Protein AF-A0A8J8D3C3-F1 (afdb_monomer)

Solvent-accessible surface area (backbone atoms only — not comparable to full-atom values): 14239 Å² total; per-residue (Å²): 133,85,78,89,46,75,71,51,52,62,54,63,61,43,44,61,53,54,36,48,54,50,26,43,66,41,74,48,92,51,76,56,48,58,46,17,46,49,52,24,50,40,46,45,34,72,68,67,66,44,49,64,68,48,45,71,73,42,42,71,58,51,46,50,38,39,52,53,26,32,53,74,56,67,50,67,71,58,66,70,62,50,51,53,50,46,67,63,46,48,63,46,44,50,53,43,41,45,56,70,46,76,57,88,47,69,66,50,54,51,51,51,52,57,30,69,34,91,87,48,89,56,37,63,61,53,34,42,74,72,72,37,80,50,63,71,50,51,50,56,44,51,39,49,51,20,55,70,49,75,41,79,54,77,71,84,79,87,63,98,67,95,72,82,77,90,58,84,80,67,71,62,62,66,59,56,51,52,52,49,51,51,53,48,56,25,56,78,49,74,62,34,67,77,48,47,53,53,45,45,51,55,36,51,50,51,40,56,61,61,66,72,52,82,93,39,77,66,56,53,51,54,40,48,54,38,52,50,54,40,56,30,61,77,64,69,40,66,83,55,53,62,60,60,75,73,106

Foldseek 3Di:
DDPPDLQCVLLVLLLVLQLLLLCLQLVDDDPLSSVLSVQLSCCQCVVVVHTPVNCVVVVLVSLVSSLVSCVVSVRRHDNVLSSVLSVVRVVLSSVLSCLQDVDSDPVSVVLVVVLPDPPNPHSQVSCVVVVRHCPVSVLVNQQSSCVSNVHHRDDPPPDDDDDDDDDPPPQPVVLLVVLLVLLVVCVVVVVDPVSLVVSLVVLVVVLVVLVVDDDDPNSVVSNVSSVVSNVCSVVVVNVCSVVSVVD

Sequence (247 aa):
MGVKDPRAVKFVLLHPFIALILSHHSSAETSTIGKAVSDALNVFYGQMGKTYEDAKKEQDKLIDYITTMAEFNHLPIVKEKLREQLRQGLPKAFKIVDKLLPDNSKEHAILLDSAFRYHVKDPLVLLKQAGIDIEPELEEFRQFLAEISGKKPPAPKFKEVQREVEGPKALSDDVKLEVLSILQALEFSDYSEGAGEKAIKKLSERVTELSKEEPSKELLLKIGLYAYALEIIKANRWEKIEKLREL

pLDDT: mean 78.78, std 15.13, range [32.81, 95.38]

Nearest PDB structures (foldseek):
  2nca-assembly1_A  TM=4.376E-01  e=8.200E+00  Homo sapiens

Radius of gyration: 23.7 Å; Cα contacts (8 Å, |Δi|>4): 211; chains: 1; bounding box: 42×39×68 Å

Secondary structure (DSSP, 8-state):
---S-GGGHHHHHHHHHHHHHHHHHHT---HHHHHHHHHHHIIIIIIT---HHHHHHSHHHHHHHHHHHHHHTT----HHHHHHHHHHHHHHHHHHHHHH-SS--HHHHHHHHHHTSTT-S-HHHHHHHTT---HHHHHHHHHHHHHHTTSPPPP---S--------S----HHHHHHHHHHHHHHHTTTT-HHHHHHHHHHHHHHHHHHTTSPP-HHHHHHHHHHHHHHHHHHTT-THHHHHHH--

Mean predicted aligned error: 16.49 Å

Structure (mmCIF, N/CA/C/O backbone):
data_AF-A0A8J8D3C3-F1
#
_entry.id   AF-A0A8J8D3C3-F1
#
loop_
_atom_site.group_PDB
_atom_site.id
_atom_site.type_symbol
_atom_site.label_atom_id
_atom_site.label_alt_id
_atom_site.label_comp_id
_atom_site.label_asym_id
_atom_site.label_entity_id
_atom_site.label_seq_id
_atom_site.pdbx_PDB_ins_code
_atom_site.Cartn_x
_atom_site.Cartn_y
_atom_site.Cartn_z
_atom_site.occupancy
_atom_site.B_iso_or_equiv
_atom_site.auth_seq_id
_atom_site.auth_comp_id
_atom_site.auth_asym_id
_atom_site.auth_atom_id
_atom_site.pdbx_PDB_model_num
ATOM 1 N N . MET A 1 1 ? -10.822 -13.034 0.108 1.00 33.88 1 MET A N 1
ATOM 2 C CA . MET A 1 1 ? -10.701 -13.545 1.492 1.00 33.88 1 MET A CA 1
ATOM 3 C C . MET A 1 1 ? -11.618 -12.714 2.372 1.00 33.88 1 MET A C 1
ATOM 5 O O . MET A 1 1 ? -11.398 -11.518 2.470 1.00 33.88 1 MET A O 1
ATOM 9 N N . GLY A 1 2 ? -12.685 -13.297 2.925 1.00 37.81 2 GLY A N 1
ATOM 10 C CA . GLY A 1 2 ? -13.605 -12.557 3.793 1.00 37.81 2 GLY A CA 1
ATOM 11 C C . GLY A 1 2 ? -12.950 -12.274 5.142 1.00 37.81 2 GLY A C 1
ATOM 12 O O . GLY A 1 2 ? -12.587 -13.214 5.850 1.00 37.81 2 GLY A O 1
ATOM 13 N N . VAL A 1 3 ? -12.772 -11.000 5.486 1.00 44.09 3 VAL A N 1
ATOM 14 C CA . VAL A 1 3 ? -12.289 -10.594 6.810 1.00 44.09 3 VAL A CA 1
ATOM 15 C C . VAL A 1 3 ? -13.366 -10.980 7.832 1.00 44.09 3 VAL A C 1
ATOM 17 O O . VAL A 1 3 ? -14.461 -10.427 7.822 1.00 44.09 3 VAL A O 1
ATOM 20 N N . LYS A 1 4 ? -13.088 -11.988 8.671 1.00 51.66 4 LYS A N 1
ATOM 21 C CA . LYS A 1 4 ? -14.044 -12.541 9.654 1.00 51.66 4 LYS A CA 1
ATOM 22 C C . LYS A 1 4 ? -14.215 -11.675 10.910 1.00 51.66 4 LYS A C 1
ATOM 24 O O . LYS A 1 4 ? -15.156 -11.906 11.661 1.00 51.66 4 LYS A O 1
ATOM 29 N N . ASP A 1 5 ? -13.346 -10.688 11.126 1.00 64.06 5 ASP A N 1
ATOM 30 C CA . ASP A 1 5 ? -13.458 -9.729 12.227 1.00 64.06 5 ASP A CA 1
ATOM 31 C C . ASP A 1 5 ? -13.505 -8.294 11.673 1.00 6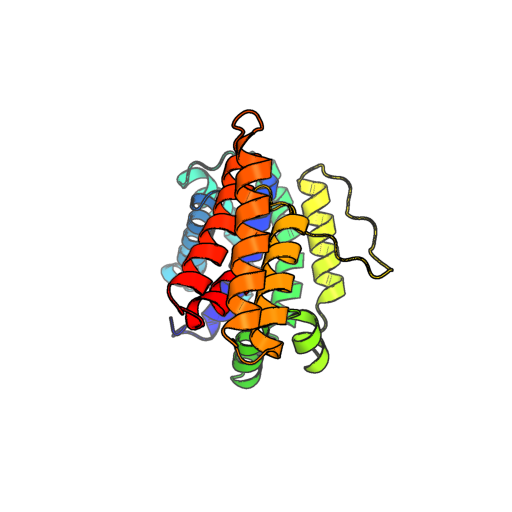4.06 5 ASP A C 1
ATOM 33 O O . ASP A 1 5 ? -12.491 -7.807 11.167 1.00 64.06 5 ASP A O 1
ATOM 37 N N . PRO A 1 6 ? -14.643 -7.584 11.788 1.00 62.97 6 PRO A N 1
ATOM 38 C CA . PRO A 1 6 ? -14.762 -6.183 11.381 1.00 62.97 6 PRO A CA 1
ATOM 39 C C . PRO A 1 6 ? -13.680 -5.281 11.995 1.00 62.97 6 PRO A C 1
ATOM 41 O O . PRO A 1 6 ? -13.275 -4.294 11.388 1.00 62.97 6 PRO A O 1
ATOM 44 N N . ARG A 1 7 ? -13.151 -5.644 13.172 1.00 64.94 7 ARG A N 1
ATOM 45 C CA . ARG A 1 7 ? -12.092 -4.899 13.871 1.00 64.94 7 ARG A CA 1
ATOM 46 C C . ARG A 1 7 ? -10.731 -4.995 13.179 1.00 64.94 7 ARG A C 1
ATOM 48 O O . ARG A 1 7 ? -9.885 -4.134 13.403 1.00 64.94 7 ARG A O 1
ATOM 55 N N . ALA A 1 8 ? -10.519 -6.002 12.331 1.00 75.50 8 ALA A N 1
ATOM 56 C CA . ALA A 1 8 ? -9.273 -6.186 11.592 1.00 75.50 8 ALA A CA 1
ATOM 57 C C . ALA A 1 8 ? -9.198 -5.324 10.319 1.00 75.50 8 ALA A C 1
ATOM 59 O O . ALA A 1 8 ? -8.108 -5.100 9.799 1.00 75.50 8 ALA A O 1
ATOM 60 N N . VAL A 1 9 ? -10.330 -4.811 9.818 1.00 80.44 9 VAL A N 1
ATOM 61 C CA . VAL A 1 9 ? -10.384 -4.081 8.537 1.00 80.44 9 VAL A CA 1
ATOM 62 C C . VAL A 1 9 ? -9.503 -2.832 8.571 1.00 80.44 9 VAL A C 1
ATOM 64 O O . VAL A 1 9 ? -8.743 -2.592 7.637 1.00 80.44 9 VAL A O 1
ATOM 67 N N . LYS A 1 10 ? -9.503 -2.081 9.679 1.00 86.50 10 LYS A N 1
ATOM 68 C CA . LYS A 1 10 ? -8.624 -0.911 9.827 1.00 86.50 10 LYS A CA 1
ATOM 69 C C . LYS A 1 10 ? -7.135 -1.271 9.809 1.00 86.50 10 LYS A C 1
ATOM 71 O O . LYS A 1 10 ? -6.340 -0.504 9.283 1.00 86.50 10 LYS A O 1
ATOM 76 N N . PHE A 1 11 ? -6.748 -2.447 10.309 1.00 88.06 11 PHE A N 1
ATOM 77 C CA . PHE A 1 11 ? -5.365 -2.925 10.190 1.00 88.06 11 PHE A CA 1
ATOM 78 C C . PHE A 1 11 ? -5.002 -3.304 8.752 1.00 88.06 11 PHE A C 1
ATOM 80 O O . PHE A 1 11 ? -3.884 -3.032 8.321 1.00 88.06 11 PHE A O 1
ATOM 87 N N . VAL A 1 12 ? -5.948 -3.865 7.991 1.00 85.38 12 VAL A N 1
ATOM 88 C CA . VAL A 1 12 ? -5.769 -4.113 6.550 1.00 85.38 12 VAL A CA 1
ATOM 89 C C . VAL A 1 12 ? -5.559 -2.796 5.798 1.00 85.38 12 VAL A C 1
ATOM 91 O O . VAL A 1 12 ? -4.677 -2.720 4.949 1.00 85.38 12 VAL A O 1
ATOM 94 N N . LEU A 1 13 ? -6.308 -1.746 6.145 1.00 87.56 13 LEU A N 1
ATOM 95 C CA . LEU A 1 13 ? -6.141 -0.413 5.555 1.00 87.56 13 LEU A CA 1
ATOM 96 C C . LEU A 1 13 ? -4.850 0.283 6.007 1.00 87.56 13 LEU A C 1
ATOM 98 O O . LEU A 1 13 ? -4.271 1.042 5.238 1.00 87.56 13 LEU A O 1
ATOM 102 N N . LEU A 1 14 ? -4.378 0.023 7.229 1.00 90.81 14 LEU A N 1
ATOM 103 C CA . LEU A 1 14 ? -3.140 0.591 7.768 1.00 90.81 14 LEU A CA 1
ATOM 104 C C . LEU A 1 14 ? -1.879 -0.032 7.146 1.00 90.81 14 LEU A C 1
ATOM 106 O O . LEU A 1 14 ? -0.876 0.659 6.961 1.00 90.81 14 LEU A O 1
ATOM 110 N N . HIS A 1 15 ? -1.932 -1.328 6.822 1.00 91.88 15 HIS A N 1
ATOM 111 C CA . HIS A 1 15 ? -0.827 -2.101 6.244 1.00 91.88 15 HIS A CA 1
ATOM 112 C C . HIS A 1 15 ? -0.084 -1.390 5.095 1.00 91.88 15 HIS A C 1
ATOM 114 O O . HIS A 1 15 ? 1.131 -1.206 5.232 1.00 91.88 15 HIS A O 1
ATOM 120 N N . PRO A 1 16 ? -0.745 -0.931 4.009 1.00 89.75 16 PRO A N 1
ATOM 121 C CA . PRO A 1 16 ? -0.049 -0.316 2.879 1.00 89.75 16 PRO A CA 1
ATOM 122 C C . PRO A 1 16 ? 0.720 0.951 3.268 1.00 89.75 16 PRO A C 1
ATOM 124 O O . PRO A 1 16 ? 1.806 1.186 2.745 1.00 89.75 16 PRO A O 1
ATOM 127 N N . PHE A 1 17 ? 0.223 1.744 4.221 1.00 92.56 17 PHE A N 1
ATOM 128 C CA . PHE A 1 17 ? 0.925 2.947 4.674 1.00 92.56 17 PHE A CA 1
ATOM 129 C C . PHE A 1 17 ? 2.217 2.602 5.418 1.00 92.56 17 PHE A C 1
ATOM 131 O O . PHE A 1 17 ? 3.253 3.211 5.161 1.00 92.56 17 PHE A O 1
ATOM 138 N N . ILE A 1 18 ? 2.194 1.590 6.289 1.00 92.88 18 ILE A N 1
ATOM 139 C CA . ILE A 1 18 ? 3.405 1.122 6.981 1.00 92.88 18 ILE A CA 1
ATOM 140 C C . ILE A 1 18 ? 4.399 0.537 5.971 1.00 92.88 18 ILE A C 1
ATOM 142 O O . ILE A 1 18 ? 5.599 0.809 6.051 1.00 92.88 18 ILE A O 1
ATOM 146 N N . ALA A 1 19 ? 3.908 -0.231 4.995 1.00 91.31 19 ALA A N 1
ATOM 147 C CA . ALA A 1 19 ? 4.739 -0.804 3.943 1.00 91.31 19 ALA A CA 1
ATOM 148 C C . ALA A 1 19 ? 5.431 0.285 3.106 1.00 91.31 19 ALA A C 1
ATOM 150 O O . ALA A 1 19 ? 6.621 0.160 2.817 1.00 91.31 19 ALA A O 1
ATOM 151 N N . LEU A 1 20 ? 4.731 1.378 2.785 1.00 90.06 20 LEU A N 1
ATOM 152 C CA . LEU A 1 20 ? 5.316 2.530 2.094 1.00 90.06 20 LEU A CA 1
ATOM 153 C C . LEU A 1 20 ? 6.414 3.198 2.928 1.00 90.06 20 LEU A C 1
ATOM 155 O O . LEU A 1 20 ? 7.491 3.459 2.398 1.00 90.06 20 LEU A O 1
ATOM 159 N N . ILE A 1 21 ? 6.198 3.409 4.230 1.00 91.69 21 ILE A N 1
ATOM 160 C CA . ILE A 1 21 ? 7.233 3.973 5.117 1.00 91.69 21 ILE A CA 1
ATOM 161 C C . ILE A 1 21 ? 8.491 3.098 5.092 1.00 91.69 21 ILE A C 1
ATOM 163 O O . ILE A 1 21 ? 9.596 3.603 4.894 1.00 91.69 21 ILE A O 1
ATOM 167 N N . LEU A 1 22 ? 8.331 1.779 5.236 1.00 88.94 22 LEU A N 1
ATOM 168 C CA . LEU A 1 22 ? 9.450 0.836 5.198 1.00 88.94 22 LEU A CA 1
ATOM 169 C C . LEU A 1 22 ? 10.152 0.809 3.839 1.00 88.94 22 LEU A C 1
ATOM 171 O O . LEU A 1 22 ? 11.379 0.737 3.797 1.00 88.94 22 LEU A O 1
ATOM 175 N N . SER A 1 23 ? 9.404 0.873 2.740 1.00 87.69 23 SER A N 1
ATOM 176 C CA . SER A 1 23 ? 9.967 0.886 1.388 1.00 87.69 23 SER A CA 1
ATOM 177 C C . SER A 1 23 ? 10.792 2.144 1.135 1.00 87.69 23 SER A C 1
ATOM 179 O O . SER A 1 23 ? 11.953 2.043 0.741 1.00 87.69 23 SER A O 1
ATOM 181 N N . HIS A 1 24 ? 10.261 3.319 1.479 1.00 87.00 24 HIS A N 1
ATOM 182 C CA . HIS A 1 24 ? 10.991 4.581 1.364 1.00 87.00 24 HIS A CA 1
ATOM 183 C C . HIS A 1 24 ? 12.204 4.665 2.304 1.00 87.00 24 HIS A C 1
ATOM 185 O O . HIS A 1 24 ? 13.219 5.250 1.931 1.00 87.00 24 HIS A O 1
ATOM 191 N N . HIS A 1 25 ? 12.140 4.061 3.495 1.00 85.50 25 HIS A N 1
ATOM 192 C CA . HIS A 1 25 ? 13.284 3.996 4.411 1.00 85.50 25 HIS A CA 1
ATOM 193 C C . HIS A 1 25 ? 14.397 3.077 3.908 1.00 85.50 25 HIS A C 1
ATOM 195 O O . HIS A 1 25 ? 15.566 3.455 3.885 1.00 85.50 25 HIS A O 1
ATOM 201 N N . SER A 1 26 ? 14.030 1.855 3.526 1.00 81.94 26 SER A N 1
ATOM 202 C CA . SER A 1 26 ? 14.981 0.802 3.157 1.00 81.94 26 SER A CA 1
ATOM 203 C C . SER A 1 26 ? 15.457 0.900 1.707 1.00 81.94 26 SER A C 1
ATOM 205 O O . SER A 1 26 ? 16.394 0.203 1.325 1.00 81.94 26 SER A O 1
ATOM 207 N N . SER A 1 27 ? 14.811 1.746 0.892 1.00 71.75 27 SER A N 1
ATOM 208 C CA . SER A 1 27 ? 14.970 1.787 -0.570 1.00 71.75 27 SER A CA 1
ATOM 209 C C . SER A 1 27 ? 14.781 0.415 -1.234 1.00 71.75 27 SER A C 1
ATOM 211 O O . SER A 1 27 ? 15.286 0.174 -2.329 1.00 71.75 27 SER A O 1
ATOM 213 N N . ALA A 1 28 ? 14.077 -0.498 -0.560 1.00 66.62 28 ALA A N 1
ATOM 214 C CA . ALA A 1 28 ? 13.783 -1.830 -1.053 1.00 66.62 28 ALA A CA 1
ATOM 215 C C . ALA A 1 28 ? 12.332 -1.895 -1.546 1.00 66.62 28 ALA A C 1
ATOM 217 O O . ALA A 1 28 ? 11.411 -1.367 -0.921 1.00 66.62 28 ALA A O 1
ATOM 218 N N . GLU A 1 29 ? 12.126 -2.603 -2.651 1.00 59.88 29 GLU A N 1
ATOM 219 C CA . GLU A 1 29 ? 10.809 -2.950 -3.187 1.00 59.88 29 GLU A CA 1
ATOM 220 C C . GLU A 1 29 ? 10.717 -4.474 -3.244 1.00 59.88 29 GLU A C 1
ATOM 222 O O . GLU A 1 29 ? 10.887 -5.104 -4.284 1.00 59.88 29 GLU A O 1
ATOM 227 N N . THR A 1 30 ? 10.560 -5.102 -2.076 1.00 62.59 30 THR A N 1
ATOM 228 C CA . THR A 1 30 ? 10.558 -6.567 -1.966 1.00 62.59 30 THR A CA 1
ATOM 229 C C . THR A 1 30 ? 9.300 -7.065 -1.268 1.00 62.59 30 THR A C 1
ATOM 231 O O . THR A 1 30 ? 8.774 -6.421 -0.357 1.00 62.59 30 THR A O 1
ATOM 234 N N . SER A 1 31 ? 8.841 -8.262 -1.648 1.00 69.38 31 SER A N 1
ATOM 235 C CA . SER A 1 31 ? 7.756 -8.992 -0.968 1.00 69.38 31 SER A CA 1
ATOM 236 C C . SER A 1 31 ? 7.997 -9.153 0.540 1.00 69.38 31 SER A C 1
ATOM 238 O O . SER A 1 31 ? 7.062 -9.324 1.322 1.00 69.38 31 SER A O 1
ATOM 240 N N . THR A 1 32 ? 9.257 -9.056 0.956 1.00 79.25 32 THR A N 1
ATOM 241 C CA . THR A 1 32 ? 9.736 -9.103 2.335 1.00 79.25 32 THR A CA 1
ATOM 242 C C . THR A 1 32 ? 9.207 -7.949 3.192 1.00 79.25 32 THR A C 1
ATOM 244 O O . THR A 1 32 ? 8.940 -8.153 4.374 1.00 79.25 32 THR A O 1
ATOM 247 N N . ILE A 1 33 ? 8.966 -6.765 2.612 1.00 84.25 33 ILE A N 1
ATOM 248 C CA . ILE A 1 33 ? 8.373 -5.622 3.329 1.00 84.25 33 ILE A CA 1
ATOM 249 C C . ILE A 1 33 ? 6.928 -5.923 3.707 1.00 84.25 33 ILE A C 1
ATOM 251 O O . ILE A 1 33 ? 6.550 -5.807 4.871 1.00 84.25 33 ILE A O 1
ATOM 255 N N . GLY A 1 34 ? 6.125 -6.360 2.733 1.00 85.06 34 GLY A N 1
ATOM 256 C CA . GLY A 1 34 ? 4.726 -6.711 2.973 1.00 85.06 34 GLY A CA 1
ATOM 257 C C . GLY A 1 34 ? 4.588 -7.812 4.024 1.00 85.06 34 GLY A C 1
ATOM 258 O O . GLY A 1 34 ? 3.688 -7.746 4.867 1.00 85.06 34 GLY A O 1
ATOM 259 N N . LYS A 1 35 ? 5.514 -8.779 4.025 1.00 84.06 35 LYS A N 1
ATOM 260 C CA . LYS A 1 35 ? 5.600 -9.820 5.052 1.00 84.06 35 LYS A CA 1
ATOM 261 C C . LYS A 1 35 ? 5.936 -9.245 6.431 1.00 84.06 35 LYS A C 1
ATOM 263 O O . LYS A 1 35 ? 5.183 -9.500 7.361 1.00 84.06 35 LYS A O 1
ATOM 268 N N . ALA A 1 36 ? 6.974 -8.416 6.554 1.00 87.88 36 ALA A N 1
ATOM 269 C CA . ALA A 1 36 ? 7.363 -7.807 7.829 1.00 87.88 36 ALA A CA 1
ATOM 270 C C . ALA A 1 36 ? 6.221 -7.002 8.473 1.00 87.88 36 ALA A C 1
ATOM 272 O O . ALA A 1 36 ? 5.975 -7.121 9.673 1.00 87.88 36 ALA A O 1
ATOM 273 N N . VAL A 1 37 ? 5.478 -6.232 7.672 1.00 90.44 37 VAL A N 1
ATOM 274 C CA . VAL A 1 37 ? 4.298 -5.498 8.156 1.00 90.44 37 VAL A CA 1
ATOM 275 C C . VAL A 1 37 ? 3.181 -6.452 8.566 1.00 90.44 37 VAL A C 1
ATOM 277 O O . VAL A 1 37 ? 2.582 -6.268 9.622 1.00 90.44 37 VAL A O 1
ATOM 280 N N . SER A 1 38 ? 2.905 -7.479 7.759 1.00 89.00 38 SER A N 1
ATOM 281 C CA . SER A 1 38 ? 1.860 -8.463 8.072 1.00 89.00 38 SER A CA 1
ATOM 282 C C . SER A 1 38 ? 2.162 -9.200 9.372 1.00 89.00 38 SER A C 1
ATOM 284 O O . SER A 1 38 ? 1.274 -9.333 10.209 1.00 89.00 38 SER A O 1
ATOM 286 N N . ASP A 1 39 ? 3.411 -9.618 9.571 1.00 88.06 39 ASP A N 1
ATOM 287 C CA . ASP A 1 39 ? 3.859 -10.294 10.786 1.00 88.06 39 ASP A CA 1
ATOM 288 C C . ASP A 1 39 ? 3.727 -9.364 12.001 1.00 88.06 39 ASP A C 1
ATOM 290 O O . ASP A 1 39 ? 3.174 -9.768 13.024 1.00 88.06 39 ASP A O 1
ATOM 294 N N . ALA A 1 40 ? 4.133 -8.094 11.877 1.00 91.19 40 ALA A N 1
ATOM 295 C CA . ALA A 1 40 ? 4.005 -7.110 12.954 1.00 91.19 40 ALA A CA 1
ATOM 296 C C . ALA A 1 40 ? 2.540 -6.872 13.349 1.00 91.19 40 ALA A C 1
ATOM 298 O O . ALA A 1 40 ? 2.193 -6.924 14.531 1.00 91.19 40 ALA A O 1
ATOM 299 N N . LEU A 1 41 ? 1.665 -6.656 12.363 1.00 90.50 41 LEU A N 1
ATOM 300 C CA . LEU A 1 41 ? 0.239 -6.443 12.605 1.00 90.50 41 LEU A CA 1
ATOM 301 C C . LEU A 1 41 ? -0.447 -7.709 13.128 1.00 90.50 41 LEU A C 1
ATOM 303 O O . LEU A 1 41 ? -1.317 -7.611 13.990 1.00 90.50 41 LEU A O 1
ATOM 307 N N . ASN A 1 42 ? -0.045 -8.896 12.670 1.00 86.94 42 ASN A N 1
ATOM 308 C CA . ASN A 1 42 ? -0.585 -10.164 13.155 1.00 86.94 42 ASN A CA 1
ATOM 309 C C . ASN A 1 42 ? -0.167 -10.460 14.602 1.00 86.94 42 ASN A C 1
ATOM 311 O O . ASN A 1 42 ? -0.970 -10.988 15.366 1.00 86.94 42 ASN A O 1
ATOM 315 N N . VAL A 1 43 ? 1.047 -10.093 15.019 1.00 86.50 43 VAL A N 1
ATOM 316 C CA . VAL A 1 43 ? 1.428 -10.166 16.438 1.00 86.50 43 VAL A CA 1
ATOM 317 C C . VAL A 1 43 ? 0.578 -9.199 17.258 1.00 86.50 43 VAL A C 1
ATOM 319 O O . VAL A 1 43 ? -0.055 -9.609 18.232 1.00 86.50 43 VAL A O 1
ATOM 322 N N . PHE A 1 44 ? 0.496 -7.938 16.831 1.00 86.88 44 PHE A N 1
ATOM 323 C CA . PHE A 1 44 ? -0.217 -6.901 17.573 1.00 86.88 44 PHE A CA 1
ATOM 324 C C . PHE A 1 44 ? -1.716 -7.217 17.718 1.00 86.88 44 PHE A C 1
ATOM 326 O O . PHE A 1 44 ? -2.248 -7.256 18.824 1.00 86.88 44 PHE A O 1
ATOM 333 N N . TYR A 1 45 ? -2.400 -7.507 16.614 1.00 87.19 45 TYR A N 1
ATOM 334 C CA . TYR A 1 45 ? -3.829 -7.818 16.622 1.00 87.19 45 TYR A CA 1
ATOM 335 C C . TYR A 1 45 ? -4.108 -9.290 16.953 1.00 87.19 45 TYR A C 1
ATOM 337 O O . TYR A 1 45 ? -4.850 -9.589 17.886 1.00 87.19 45 TYR A O 1
ATOM 345 N N . GLY A 1 46 ? -3.516 -10.217 16.201 1.00 82.19 46 GLY A N 1
ATOM 346 C CA . GLY A 1 46 ? -3.863 -11.639 16.245 1.00 82.19 46 GLY A CA 1
ATOM 347 C C . GLY A 1 46 ? -3.368 -12.370 17.492 1.00 82.19 46 GLY A C 1
ATOM 348 O O . GLY A 1 46 ? -4.084 -13.221 18.013 1.00 82.19 46 GLY A O 1
ATOM 349 N N . GLN A 1 47 ? -2.172 -12.046 17.992 1.00 82.69 47 GLN A N 1
ATOM 350 C CA . GLN A 1 47 ? -1.602 -12.725 19.165 1.00 82.69 47 GLN A CA 1
ATOM 351 C C . GLN A 1 47 ? -1.886 -11.985 20.472 1.00 82.69 47 GLN A C 1
ATOM 353 O O . GLN A 1 47 ? -2.233 -12.613 21.469 1.00 82.69 47 GLN A O 1
ATOM 358 N N . MET A 1 48 ? -1.758 -10.657 20.484 1.00 84.31 48 MET A N 1
ATOM 359 C CA . MET A 1 48 ? -1.975 -9.862 21.699 1.00 84.31 48 MET A CA 1
ATOM 360 C C . MET A 1 48 ? -3.431 -9.421 21.888 1.00 84.31 48 MET A C 1
ATOM 362 O O . MET A 1 48 ? -3.763 -8.864 22.935 1.00 84.31 48 MET A O 1
ATOM 366 N N . GLY A 1 49 ? -4.292 -9.619 20.886 1.00 85.06 49 GLY A N 1
ATOM 367 C CA . GLY A 1 49 ? -5.692 -9.200 20.934 1.00 85.06 49 GLY A CA 1
ATOM 368 C C . GLY A 1 49 ? -5.885 -7.681 20.948 1.00 85.06 49 GLY A C 1
ATOM 369 O O . GLY A 1 49 ? -6.942 -7.215 21.375 1.00 85.06 49 GLY A O 1
ATOM 370 N N . LYS A 1 50 ? -4.879 -6.897 20.533 1.00 88.50 50 LYS A N 1
ATOM 371 C CA . LYS A 1 50 ? -4.952 -5.431 20.539 1.00 88.50 50 LYS A CA 1
ATOM 372 C C . LYS A 1 50 ? -5.809 -4.924 19.388 1.00 88.50 50 LYS A C 1
ATOM 374 O O . LYS A 1 50 ? -5.767 -5.429 18.269 1.00 88.50 50 LYS A O 1
ATOM 379 N N . THR A 1 51 ? -6.582 -3.886 19.661 1.00 89.38 51 THR A N 1
ATOM 380 C CA . THR A 1 51 ? -7.447 -3.237 18.679 1.00 89.38 51 THR A CA 1
ATOM 381 C C . THR A 1 51 ? -6.718 -2.121 17.937 1.00 89.38 51 THR A C 1
ATOM 383 O O . THR A 1 51 ? -5.639 -1.675 18.327 1.00 89.38 51 THR A O 1
ATOM 386 N N . TYR A 1 52 ? -7.336 -1.624 16.869 1.00 88.75 52 TYR A N 1
ATOM 387 C CA . TYR A 1 52 ? -6.850 -0.443 16.160 1.00 88.75 52 TYR A CA 1
ATOM 388 C C . TYR A 1 52 ? -6.776 0.803 17.069 1.00 88.75 52 TYR A C 1
ATOM 390 O O . TYR A 1 52 ? -5.840 1.592 16.969 1.00 88.75 52 TYR A O 1
ATOM 398 N N . GLU A 1 53 ? -7.697 0.952 18.025 1.00 90.12 53 GLU A N 1
ATOM 399 C CA . GLU A 1 53 ? -7.625 2.048 19.002 1.00 90.12 53 GLU A CA 1
ATOM 400 C C . GLU A 1 53 ? -6.462 1.871 19.986 1.00 90.12 53 GLU A C 1
ATOM 402 O O . GLU A 1 53 ? -5.835 2.852 20.389 1.00 90.12 53 GLU A O 1
ATOM 407 N N . ASP A 1 54 ? -6.115 0.629 20.333 1.00 90.88 54 ASP A N 1
ATOM 408 C CA . ASP A 1 54 ? -4.917 0.357 21.129 1.00 90.88 54 ASP A CA 1
ATOM 409 C C . ASP A 1 54 ? -3.647 0.674 20.337 1.00 90.88 54 ASP A C 1
ATOM 411 O O . ASP A 1 54 ? -2.708 1.220 20.905 1.00 90.88 54 ASP A O 1
ATOM 415 N N . ALA A 1 55 ? -3.627 0.423 19.024 1.00 90.56 55 ALA A N 1
ATOM 416 C CA . ALA A 1 55 ? -2.517 0.818 18.153 1.00 90.56 55 ALA A CA 1
ATOM 417 C C . ALA A 1 55 ? -2.304 2.341 18.141 1.00 90.56 55 ALA A C 1
ATOM 419 O O . ALA A 1 55 ? -1.164 2.802 18.146 1.00 90.56 55 ALA A O 1
ATOM 420 N N . LYS A 1 56 ? -3.389 3.127 18.184 1.00 91.56 56 LYS A N 1
ATOM 421 C CA . LYS A 1 56 ? -3.334 4.597 18.258 1.00 91.56 56 LYS A CA 1
ATOM 422 C C . LYS A 1 56 ? -2.868 5.122 19.614 1.00 91.56 56 LYS A C 1
ATOM 424 O O . LYS A 1 56 ? -2.240 6.179 19.658 1.00 91.56 56 LYS A O 1
ATOM 429 N N . LYS A 1 57 ? -3.184 4.421 20.707 1.00 91.56 57 LYS A N 1
ATOM 430 C CA . LYS A 1 57 ? -2.785 4.794 22.078 1.00 91.56 57 LYS A CA 1
ATOM 431 C C . LYS A 1 57 ? -1.374 4.325 22.424 1.00 91.56 57 LYS A C 1
ATOM 433 O O . LYS A 1 57 ? -0.622 5.047 23.065 1.00 91.56 57 LYS A O 1
ATOM 438 N N . GLU A 1 58 ? -1.015 3.122 21.992 1.00 92.19 58 GLU A N 1
ATOM 439 C CA . GLU A 1 58 ? 0.248 2.441 22.280 1.00 92.19 58 GLU A CA 1
ATOM 440 C C . GLU A 1 58 ? 1.171 2.449 21.045 1.00 92.19 58 GLU A C 1
ATOM 442 O O . GLU A 1 58 ? 1.780 1.432 20.710 1.00 92.19 58 GLU A O 1
ATOM 447 N N . GLN A 1 59 ? 1.278 3.594 20.355 1.00 91.88 59 GLN A N 1
ATOM 448 C CA . GLN A 1 59 ? 2.009 3.698 19.080 1.00 91.88 59 GLN A CA 1
ATOM 449 C C . GLN A 1 59 ? 3.457 3.236 19.193 1.00 91.88 59 GLN A C 1
ATOM 451 O O . GLN A 1 59 ? 3.915 2.496 18.331 1.00 91.88 59 GLN A O 1
ATOM 456 N N . ASP A 1 60 ? 4.163 3.602 20.266 1.00 92.56 60 ASP A N 1
ATOM 457 C CA . ASP A 1 60 ? 5.552 3.173 20.460 1.00 92.56 60 ASP A CA 1
ATOM 458 C C . ASP A 1 60 ? 5.690 1.644 20.469 1.00 92.56 60 ASP A C 1
ATOM 460 O O . ASP A 1 60 ? 6.634 1.123 19.883 1.00 92.56 60 ASP A O 1
ATOM 464 N N . LYS A 1 61 ? 4.716 0.909 21.026 1.00 92.56 61 LYS A N 1
ATOM 465 C CA . LYS A 1 61 ? 4.746 -0.560 20.992 1.00 92.56 6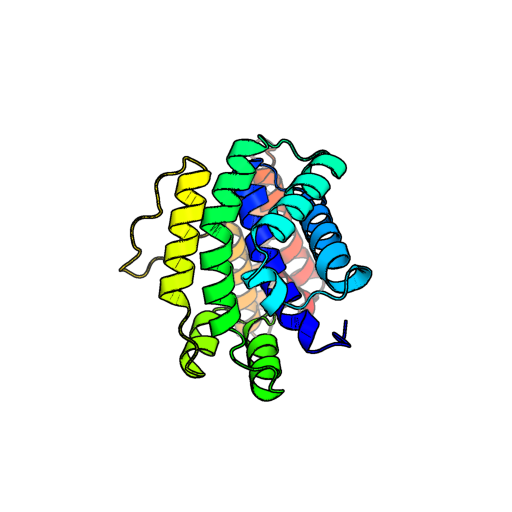1 LYS A CA 1
ATOM 466 C C . LYS A 1 61 ? 4.526 -1.091 19.585 1.00 92.56 61 LYS A C 1
ATOM 468 O O . LYS A 1 61 ? 5.212 -2.018 19.172 1.00 92.56 61 LYS A O 1
ATOM 473 N N . LEU A 1 62 ? 3.588 -0.515 18.831 1.00 93.06 62 LEU A N 1
ATOM 474 C CA . LEU A 1 62 ? 3.405 -0.883 17.426 1.00 93.06 62 LEU A CA 1
ATOM 475 C C . LEU A 1 62 ? 4.697 -0.631 16.627 1.00 93.06 62 LEU A C 1
ATOM 477 O O . LEU A 1 62 ? 5.102 -1.477 15.832 1.00 93.06 62 LEU A O 1
ATOM 481 N N . ILE A 1 63 ? 5.372 0.493 16.873 1.00 94.94 63 ILE A N 1
ATOM 482 C CA . ILE A 1 63 ? 6.659 0.837 16.258 1.00 94.94 63 ILE A CA 1
ATOM 483 C C . ILE A 1 63 ? 7.739 -0.176 16.634 1.00 94.94 63 ILE A C 1
ATOM 485 O O . ILE A 1 63 ? 8.490 -0.601 15.753 1.00 94.94 63 ILE A O 1
ATOM 489 N N . ASP A 1 64 ? 7.804 -0.592 17.901 1.00 93.25 64 ASP A N 1
ATOM 490 C CA . ASP A 1 64 ? 8.711 -1.649 18.357 1.00 93.25 64 ASP A CA 1
ATOM 491 C C . ASP A 1 64 ? 8.499 -2.923 17.539 1.00 93.25 64 ASP A C 1
ATOM 493 O O . ASP A 1 64 ? 9.450 -3.428 16.948 1.00 93.25 64 ASP A O 1
ATOM 497 N N . TYR A 1 65 ? 7.253 -3.387 17.410 1.00 91.81 65 TYR A N 1
ATOM 498 C CA . TYR A 1 65 ? 6.939 -4.592 16.640 1.00 91.81 65 TYR A CA 1
ATOM 499 C C . TYR A 1 65 ? 7.278 -4.461 15.158 1.00 91.81 65 TYR A C 1
ATOM 501 O O . TYR A 1 65 ? 7.866 -5.381 14.591 1.00 91.81 65 TYR A O 1
ATOM 509 N N . ILE A 1 66 ? 6.952 -3.331 14.526 1.00 93.75 66 ILE A N 1
ATOM 510 C CA . ILE A 1 66 ? 7.302 -3.086 13.119 1.00 93.75 66 ILE A CA 1
ATOM 511 C C . ILE A 1 66 ? 8.823 -3.124 12.945 1.00 93.75 66 ILE A C 1
ATOM 513 O O . ILE A 1 66 ? 9.319 -3.762 12.018 1.00 93.75 66 ILE A O 1
ATOM 517 N N . THR A 1 67 ? 9.566 -2.490 13.853 1.00 93.12 67 THR A N 1
ATOM 518 C CA . THR A 1 67 ? 11.033 -2.446 13.810 1.00 93.12 67 THR A CA 1
ATOM 519 C C . THR A 1 67 ? 11.626 -3.841 14.013 1.00 93.12 67 THR A C 1
ATOM 521 O O . THR A 1 67 ? 12.438 -4.283 13.203 1.00 93.12 67 THR A O 1
ATOM 524 N N . THR A 1 68 ? 11.171 -4.585 15.025 1.00 92.00 68 THR A N 1
ATOM 525 C CA . THR A 1 68 ? 11.606 -5.966 15.282 1.00 92.00 68 THR A CA 1
ATOM 526 C C . THR A 1 68 ? 11.315 -6.881 14.096 1.00 92.00 68 THR A C 1
ATOM 528 O O . THR A 1 68 ? 12.175 -7.669 13.709 1.00 92.00 68 THR A O 1
ATOM 531 N N . MET A 1 69 ? 10.137 -6.771 13.476 1.00 90.62 69 MET A N 1
ATOM 532 C CA . MET A 1 69 ? 9.791 -7.603 12.321 1.00 90.62 69 MET A CA 1
ATOM 533 C C . MET A 1 69 ? 10.549 -7.205 11.062 1.00 90.62 69 MET A C 1
ATOM 535 O O . MET A 1 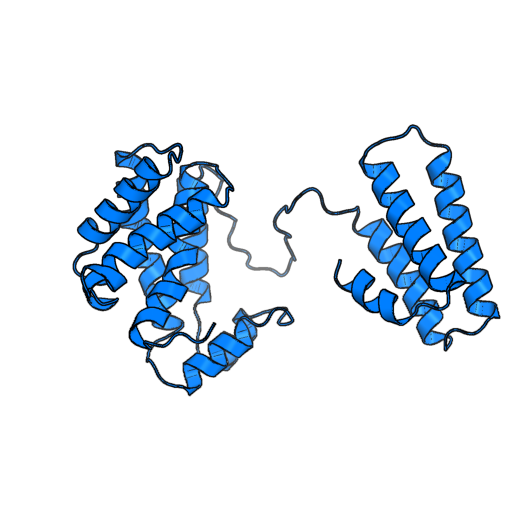69 ? 10.893 -8.082 10.272 1.00 90.62 69 MET A O 1
ATOM 539 N N . ALA A 1 70 ? 10.855 -5.921 10.878 1.00 89.00 70 ALA A N 1
ATOM 540 C CA . ALA A 1 70 ? 11.724 -5.467 9.801 1.00 89.00 70 ALA A CA 1
ATOM 541 C C . ALA A 1 70 ? 13.139 -6.058 9.934 1.00 89.00 70 ALA A C 1
ATOM 543 O O . ALA A 1 70 ? 13.692 -6.544 8.949 1.00 89.00 70 ALA A O 1
ATOM 544 N N . GLU A 1 71 ? 13.693 -6.097 11.148 1.00 88.62 71 GLU A N 1
ATOM 545 C CA . GLU A 1 71 ? 14.994 -6.724 11.427 1.00 88.62 71 GLU A CA 1
ATOM 546 C C . GLU A 1 71 ? 14.973 -8.235 11.230 1.00 88.62 71 GLU A C 1
ATOM 548 O O . GLU A 1 71 ? 15.865 -8.787 10.588 1.00 88.62 71 GLU A O 1
ATOM 553 N N . PHE A 1 72 ? 13.948 -8.901 11.766 1.00 87.12 72 PHE A N 1
ATOM 554 C CA . PHE A 1 72 ? 13.776 -10.347 11.646 1.00 87.12 72 PHE A CA 1
ATOM 555 C C . PHE A 1 72 ? 13.659 -10.784 10.182 1.00 87.12 72 PHE A C 1
ATOM 557 O O . PHE A 1 72 ? 14.181 -11.823 9.792 1.00 87.12 72 PHE A O 1
ATOM 564 N N . ASN A 1 73 ? 13.015 -9.960 9.354 1.00 83.69 73 ASN A N 1
ATOM 565 C CA . ASN A 1 73 ? 12.901 -10.172 7.915 1.00 83.69 73 ASN A CA 1
ATOM 566 C C . ASN A 1 73 ? 14.108 -9.631 7.120 1.00 83.69 73 ASN A C 1
ATOM 568 O O . ASN A 1 73 ? 14.045 -9.558 5.894 1.00 83.69 73 ASN A O 1
ATOM 572 N N . HIS A 1 74 ? 15.205 -9.270 7.796 1.00 84.00 74 HIS A N 1
ATOM 573 C CA . HIS A 1 74 ? 16.462 -8.812 7.200 1.00 84.00 74 HIS A CA 1
ATOM 574 C C . HIS A 1 74 ? 16.318 -7.602 6.263 1.00 84.00 74 HIS A C 1
ATOM 576 O O . HIS A 1 74 ? 17.049 -7.477 5.278 1.00 84.00 74 HIS A O 1
ATOM 582 N N . LEU A 1 75 ? 15.383 -6.694 6.559 1.00 83.12 75 LEU A N 1
ATOM 583 C CA . LEU A 1 75 ? 15.271 -5.443 5.816 1.00 83.12 75 LEU A CA 1
ATOM 584 C C . LEU A 1 75 ? 16.483 -4.544 6.120 1.00 83.12 75 LEU A C 1
ATOM 586 O O . LEU A 1 75 ? 16.882 -4.428 7.284 1.00 83.12 75 LEU A O 1
ATOM 590 N N . PRO A 1 76 ? 17.064 -3.873 5.107 1.00 80.88 76 PRO A N 1
ATOM 591 C CA . PRO A 1 76 ? 18.164 -2.945 5.323 1.00 80.88 76 PRO A CA 1
ATOM 592 C C . PRO A 1 76 ? 17.623 -1.674 5.987 1.00 80.88 76 PRO A C 1
ATOM 594 O O . PRO A 1 76 ? 17.132 -0.765 5.321 1.00 80.88 76 PRO A O 1
ATOM 597 N N . ILE A 1 77 ? 17.670 -1.632 7.320 1.00 85.38 77 ILE A N 1
ATOM 598 C CA . ILE A 1 77 ? 17.110 -0.539 8.117 1.00 85.38 77 ILE A CA 1
ATOM 599 C C . ILE A 1 77 ? 18.159 0.113 9.019 1.00 85.38 77 ILE A C 1
ATOM 601 O O . ILE A 1 77 ? 18.988 -0.546 9.641 1.00 85.38 77 ILE A O 1
ATOM 605 N N . VAL A 1 78 ? 18.051 1.431 9.172 1.00 88.06 78 VAL A N 1
ATOM 606 C CA . VAL A 1 78 ? 18.642 2.171 10.295 1.00 88.06 78 VAL A CA 1
ATOM 607 C C . VAL A 1 78 ? 17.577 2.305 11.384 1.00 88.06 78 VAL A C 1
ATOM 609 O O . VAL A 1 78 ? 16.633 3.070 11.202 1.00 88.06 78 VAL A O 1
ATOM 612 N N . LYS A 1 79 ? 17.702 1.546 12.484 1.00 87.06 79 LYS A N 1
ATOM 613 C CA . LYS A 1 79 ? 16.651 1.394 13.515 1.00 87.06 79 LYS A CA 1
ATOM 614 C C . LYS A 1 79 ? 16.126 2.725 14.049 1.00 87.06 79 LYS A C 1
ATOM 616 O O . LYS A 1 79 ? 14.936 2.987 13.949 1.00 87.06 79 LYS A O 1
ATOM 621 N N . GLU A 1 80 ? 17.008 3.579 14.564 1.00 89.94 80 GLU A N 1
ATOM 622 C CA . GLU A 1 80 ? 16.602 4.856 15.171 1.00 89.94 80 GLU A CA 1
ATOM 623 C C . GLU A 1 80 ? 15.883 5.766 14.174 1.00 89.94 80 GLU A C 1
ATOM 625 O O . GLU A 1 80 ? 14.813 6.298 14.465 1.00 89.94 80 GLU A O 1
ATOM 630 N N . LYS A 1 81 ? 16.413 5.849 12.949 1.00 90.56 81 LYS A N 1
ATOM 631 C CA . LYS A 1 81 ? 15.794 6.613 11.865 1.00 90.56 81 LYS A CA 1
ATOM 632 C C . LYS A 1 81 ? 14.426 6.038 11.480 1.00 90.56 81 LYS A C 1
ATOM 634 O O . LYS A 1 81 ? 13.482 6.799 11.309 1.00 90.56 81 LYS A O 1
ATOM 639 N N . LEU A 1 82 ? 14.287 4.711 11.403 1.00 91.75 82 LEU A N 1
ATOM 640 C CA . LEU A 1 82 ? 12.999 4.072 11.122 1.00 91.75 82 LEU A CA 1
ATOM 641 C C . LEU A 1 82 ? 11.970 4.375 12.214 1.00 91.75 82 LEU A C 1
ATOM 643 O O . LEU A 1 82 ? 10.822 4.685 11.908 1.00 91.75 82 LEU A O 1
ATOM 647 N N . ARG A 1 83 ? 12.367 4.296 13.488 1.00 94.31 83 ARG A N 1
ATOM 648 C CA . ARG A 1 83 ? 11.478 4.596 14.618 1.00 94.31 83 ARG A CA 1
ATOM 649 C C . ARG A 1 83 ? 10.969 6.028 14.547 1.00 94.31 83 ARG A C 1
ATOM 651 O O . ARG A 1 83 ? 9.777 6.254 14.726 1.00 94.31 83 ARG A O 1
ATOM 658 N N . GLU A 1 84 ? 11.849 6.984 14.264 1.00 93.50 84 GLU A N 1
ATOM 659 C CA . GLU A 1 84 ? 11.475 8.388 14.092 1.00 93.50 84 GLU A CA 1
ATOM 660 C C . GLU A 1 84 ? 10.496 8.578 12.926 1.00 93.50 84 GLU A C 1
ATOM 662 O O . GLU A 1 84 ? 9.442 9.192 13.094 1.00 93.50 84 GLU A O 1
ATOM 667 N N . GLN A 1 85 ? 10.785 7.979 11.772 1.00 93.19 85 GLN A N 1
ATOM 668 C CA . GLN A 1 85 ? 9.899 8.038 10.610 1.00 93.19 85 GLN A CA 1
ATOM 669 C C . GLN A 1 85 ? 8.539 7.397 10.898 1.00 93.19 85 GLN A C 1
ATOM 671 O O . GLN A 1 85 ? 7.508 7.959 10.542 1.00 93.19 85 GLN A O 1
ATOM 676 N N . LEU A 1 86 ? 8.493 6.259 11.592 1.00 94.94 86 LEU A N 1
ATOM 677 C CA . LEU A 1 86 ? 7.231 5.638 11.990 1.00 94.94 86 LEU A CA 1
ATOM 678 C C . LEU A 1 86 ? 6.462 6.508 12.995 1.00 94.94 86 LEU A C 1
ATOM 680 O O . LEU A 1 86 ? 5.247 6.635 12.856 1.00 94.94 86 LEU A O 1
ATOM 684 N N . ARG A 1 87 ? 7.140 7.167 13.947 1.00 95.38 87 ARG A N 1
ATOM 685 C CA . ARG A 1 87 ? 6.507 8.124 14.878 1.00 95.38 87 ARG A CA 1
ATOM 686 C C . ARG A 1 87 ? 5.863 9.302 14.153 1.00 95.38 87 ARG A C 1
ATOM 688 O O . ARG A 1 87 ? 4.826 9.787 14.591 1.00 95.38 87 ARG A O 1
ATOM 695 N N . GLN A 1 88 ? 6.456 9.756 13.054 1.00 93.12 88 GLN A N 1
ATOM 696 C CA . GLN A 1 88 ? 5.921 10.857 12.253 1.00 93.12 88 GLN A CA 1
ATOM 697 C C . GLN A 1 88 ? 4.842 10.396 11.257 1.00 93.12 88 GLN A C 1
ATOM 699 O O . GLN A 1 88 ? 3.850 11.098 11.042 1.00 93.12 88 GLN A O 1
ATOM 704 N N . GLY A 1 89 ? 5.016 9.216 10.659 1.00 92.56 89 GLY A N 1
ATOM 705 C CA . GLY A 1 89 ? 4.168 8.691 9.591 1.00 92.56 89 GLY A CA 1
ATOM 706 C C . GLY A 1 89 ? 2.901 7.989 10.076 1.00 92.56 89 GLY A C 1
ATOM 707 O O . GLY A 1 89 ? 1.849 8.147 9.456 1.00 92.56 89 GLY A O 1
ATOM 708 N N . LEU A 1 90 ? 2.954 7.256 11.196 1.00 95.00 90 LEU A N 1
ATOM 709 C CA . LEU A 1 90 ? 1.790 6.538 11.731 1.00 95.00 90 LEU A CA 1
ATOM 710 C C . LEU A 1 90 ? 0.614 7.469 12.069 1.00 95.00 90 LEU A C 1
ATOM 712 O O . LEU A 1 90 ? -0.496 7.155 11.644 1.00 95.00 90 LEU A O 1
ATOM 716 N N . PRO A 1 91 ? 0.799 8.632 12.729 1.00 95.19 91 PRO A N 1
ATOM 717 C CA . PRO A 1 91 ? -0.298 9.573 12.954 1.00 95.19 91 PRO A CA 1
ATOM 718 C C . PRO A 1 91 ? -1.001 10.013 11.666 1.00 95.19 91 PRO A C 1
ATOM 720 O O . PRO A 1 91 ? -2.223 10.146 11.650 1.00 95.19 91 PRO A O 1
ATOM 723 N N . LYS A 1 92 ? -0.248 10.214 10.576 1.00 92.81 92 LYS A N 1
ATOM 724 C CA . LYS A 1 92 ? -0.805 10.582 9.265 1.00 92.81 92 LYS A CA 1
ATOM 725 C C . LYS A 1 92 ? -1.594 9.419 8.663 1.00 92.81 92 LYS A C 1
ATOM 727 O O . LYS A 1 92 ? -2.726 9.608 8.229 1.00 92.81 92 LYS A O 1
ATOM 732 N N . ALA A 1 93 ? -1.039 8.209 8.722 1.00 92.75 93 ALA A N 1
ATOM 733 C CA . ALA A 1 93 ? -1.711 6.997 8.266 1.00 92.75 93 ALA A CA 1
ATOM 734 C C . ALA A 1 93 ? -3.021 6.738 9.033 1.00 92.75 93 ALA A C 1
ATOM 736 O O . ALA A 1 93 ? -4.047 6.460 8.416 1.00 92.75 93 ALA A O 1
ATOM 737 N N . PHE A 1 94 ? -3.022 6.903 10.360 1.00 93.81 94 PHE A N 1
ATOM 738 C CA . PHE A 1 94 ? -4.227 6.749 11.178 1.00 93.81 94 PHE A CA 1
ATOM 739 C C . PHE A 1 94 ? -5.328 7.735 10.786 1.00 93.81 94 PHE A C 1
ATOM 741 O O . PHE A 1 94 ? -6.479 7.327 10.674 1.00 93.81 94 PHE A O 1
ATOM 748 N N . LYS A 1 95 ? -4.998 9.005 10.510 1.00 92.81 95 LYS A N 1
ATOM 749 C CA . LYS A 1 95 ? -5.991 9.983 10.031 1.00 92.81 95 LYS A CA 1
ATOM 750 C C . LYS A 1 95 ? -6.644 9.544 8.719 1.00 92.81 95 LYS A C 1
ATOM 752 O O . LYS A 1 95 ? -7.858 9.663 8.579 1.00 92.81 95 LYS A O 1
ATOM 757 N N . ILE A 1 96 ? -5.855 9.018 7.778 1.00 90.50 96 ILE A N 1
ATOM 758 C CA . ILE A 1 96 ? -6.371 8.531 6.490 1.00 90.50 96 ILE A CA 1
ATOM 759 C C . ILE A 1 96 ? -7.297 7.333 6.710 1.00 90.50 96 ILE A C 1
ATOM 761 O O . ILE A 1 96 ? -8.407 7.313 6.188 1.00 90.50 96 ILE A O 1
ATOM 765 N N . VAL A 1 97 ? -6.873 6.355 7.515 1.00 90.50 97 VAL A N 1
ATOM 766 C CA . VAL A 1 97 ? -7.677 5.161 7.823 1.00 90.50 97 VAL A CA 1
ATOM 767 C C . VAL A 1 97 ? -8.966 5.528 8.564 1.00 90.50 97 VAL A C 1
ATOM 769 O O . VAL A 1 97 ? -10.021 4.981 8.249 1.00 90.50 97 VAL A O 1
ATOM 772 N N . ASP A 1 98 ? -8.908 6.474 9.502 1.00 90.44 98 ASP A N 1
ATOM 773 C CA . ASP A 1 98 ? -10.077 6.956 10.244 1.00 90.44 98 ASP A CA 1
ATOM 774 C C . ASP A 1 98 ? -11.096 7.646 9.335 1.00 90.44 98 ASP A C 1
ATOM 776 O O . ASP A 1 98 ? -12.295 7.494 9.547 1.00 90.44 98 ASP A O 1
ATOM 780 N N . LYS A 1 99 ? -10.637 8.365 8.306 1.00 88.69 99 LYS A N 1
ATOM 781 C CA . LYS A 1 99 ? -11.517 8.969 7.301 1.00 88.69 99 LYS A CA 1
ATOM 782 C C . LYS A 1 99 ? -12.058 7.961 6.291 1.00 88.69 99 LYS A C 1
ATOM 784 O O . LYS A 1 99 ? -13.213 8.068 5.900 1.00 88.69 99 LYS A O 1
ATOM 789 N N . LEU A 1 100 ? -11.237 7.001 5.864 1.00 85.88 100 LEU A N 1
ATOM 790 C CA . LEU A 1 100 ? -11.654 5.938 4.945 1.00 85.88 100 LEU A CA 1
ATOM 791 C C . LEU A 1 100 ? -12.723 5.039 5.567 1.00 85.88 100 LEU A C 1
ATOM 793 O O . LEU A 1 100 ? -13.642 4.603 4.879 1.00 85.88 100 LEU A O 1
ATOM 797 N N . LEU A 1 101 ? -12.585 4.745 6.858 1.00 86.00 101 LEU A N 1
ATOM 798 C CA . LEU A 1 101 ? -13.486 3.865 7.586 1.00 86.00 101 LEU A CA 1
ATOM 799 C C . LEU A 1 101 ? -13.852 4.490 8.946 1.00 86.00 101 LEU A C 1
ATOM 801 O O . LEU A 1 101 ? -13.314 4.078 9.985 1.00 86.00 101 LEU A O 1
ATOM 805 N N . PRO A 1 102 ? -14.750 5.495 8.962 1.00 79.69 102 PRO A N 1
ATOM 806 C CA . PRO A 1 102 ? -15.157 6.173 10.192 1.00 79.69 102 PRO A CA 1
ATOM 807 C C . PRO A 1 102 ? -15.907 5.226 11.133 1.00 79.69 102 PRO A C 1
ATOM 809 O O . PRO A 1 102 ? -15.721 5.280 12.350 1.00 79.69 102 PRO A O 1
ATOM 812 N N . ASP A 1 103 ? -16.683 4.299 10.573 1.00 77.56 103 ASP A N 1
ATOM 813 C CA . ASP A 1 103 ? -17.384 3.248 11.294 1.00 77.56 103 ASP A CA 1
ATOM 814 C C . ASP A 1 103 ? -17.171 1.872 10.642 1.00 77.56 103 ASP A C 1
ATOM 816 O O . ASP A 1 103 ? -16.654 1.750 9.538 1.00 77.56 103 ASP A O 1
ATOM 820 N N . ASN A 1 104 ? -17.578 0.806 11.335 1.00 72.75 104 ASN A N 1
ATOM 821 C CA . ASN A 1 104 ? -17.554 -0.553 10.784 1.00 72.75 104 ASN A CA 1
ATOM 822 C C . ASN A 1 104 ? -18.882 -0.908 10.087 1.00 72.75 104 ASN A C 1
ATOM 824 O O . ASN A 1 104 ? -19.306 -2.069 10.119 1.00 72.75 104 ASN A O 1
ATOM 828 N N . SER A 1 105 ? -19.592 0.077 9.526 1.00 76.69 105 SER A N 1
ATOM 829 C CA . SER A 1 105 ? -20.853 -0.180 8.832 1.00 76.69 105 SER A CA 1
ATOM 830 C C . SER A 1 105 ? -20.617 -0.983 7.551 1.00 76.69 105 SER A C 1
ATOM 832 O O . SER A 1 105 ? -19.578 -0.896 6.889 1.00 76.69 105 SER A O 1
ATOM 834 N N . LYS A 1 106 ? -21.619 -1.783 7.175 1.00 75.00 106 LYS A N 1
ATOM 835 C CA . LYS A 1 106 ? -21.584 -2.526 5.908 1.00 75.00 106 LYS A CA 1
ATOM 836 C C . LYS A 1 106 ? -21.548 -1.589 4.701 1.00 75.00 106 LYS A C 1
ATOM 838 O O . LYS A 1 106 ? -20.947 -1.940 3.696 1.00 75.00 106 LYS A O 1
ATOM 843 N N . GLU A 1 107 ? -22.173 -0.420 4.810 1.00 75.12 107 GLU A N 1
ATOM 844 C CA . GLU A 1 107 ? -22.229 0.590 3.750 1.00 75.12 107 GLU A CA 1
ATOM 845 C C . GLU A 1 107 ? -20.833 1.121 3.422 1.00 75.12 107 GLU A C 1
ATOM 847 O O . GLU A 1 107 ? -20.424 1.070 2.262 1.00 75.12 107 GLU A O 1
ATOM 852 N N . HIS A 1 108 ? -20.052 1.502 4.438 1.00 76.75 108 HIS A N 1
ATOM 853 C CA . HIS A 1 108 ? -18.664 1.919 4.236 1.00 76.75 108 HIS A CA 1
ATOM 854 C C . HIS A 1 108 ? -17.788 0.776 3.710 1.00 76.75 108 HIS A C 1
ATOM 856 O O . HIS A 1 108 ? -16.964 0.989 2.825 1.00 76.75 108 HIS A O 1
ATOM 862 N N . ALA A 1 109 ? -17.991 -0.460 4.176 1.00 74.81 109 ALA A N 1
ATOM 863 C CA . ALA A 1 109 ? -17.251 -1.607 3.649 1.00 74.81 109 ALA A CA 1
ATOM 864 C C . ALA A 1 109 ? -17.537 -1.865 2.154 1.00 74.81 109 ALA A C 1
ATOM 866 O O . ALA A 1 109 ? -16.610 -2.153 1.400 1.00 74.81 109 ALA A O 1
ATOM 867 N N . ILE A 1 110 ? -18.794 -1.733 1.715 1.00 76.69 110 ILE A N 1
ATOM 868 C CA . ILE A 1 110 ? -19.188 -1.862 0.300 1.00 76.69 110 ILE A CA 1
ATOM 869 C C . ILE A 1 110 ? -18.626 -0.705 -0.528 1.00 76.69 110 ILE A C 1
ATOM 871 O O . ILE A 1 110 ? -18.166 -0.926 -1.648 1.00 76.69 110 ILE A O 1
ATOM 875 N N . LEU A 1 111 ? -18.639 0.515 0.013 1.00 81.75 111 LEU A N 1
ATOM 876 C CA . LEU A 1 111 ? -18.052 1.683 -0.635 1.00 81.75 111 LEU A CA 1
ATOM 877 C C . LEU A 1 111 ? -16.550 1.490 -0.868 1.00 81.75 111 LEU A C 1
ATOM 879 O O 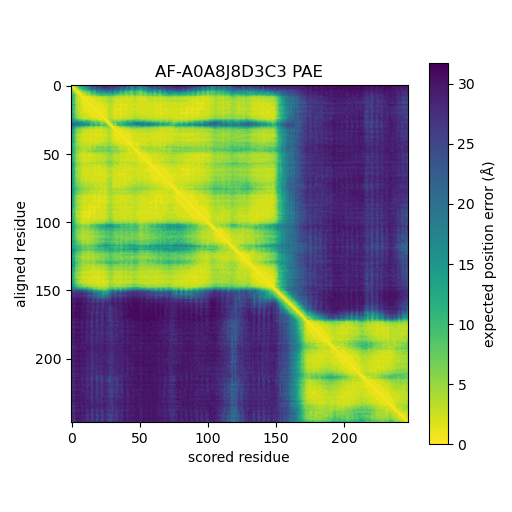. LEU A 1 111 ? -16.086 1.690 -1.986 1.00 81.75 111 LEU A O 1
ATOM 883 N N . LEU A 1 112 ? -15.805 1.064 0.156 1.00 81.06 112 LEU A N 1
ATOM 884 C CA . LEU A 1 112 ? -14.372 0.794 0.034 1.00 81.06 112 LEU A CA 1
ATOM 885 C C . LEU A 1 112 ? -14.090 -0.363 -0.928 1.00 81.06 112 LEU A C 1
ATOM 887 O O . LEU A 1 112 ? -13.199 -0.239 -1.764 1.00 81.06 112 LEU A O 1
ATOM 891 N N . ASP A 1 113 ? -14.860 -1.457 -0.857 1.00 79.56 113 ASP A N 1
ATOM 892 C CA . ASP A 1 113 ? -14.752 -2.557 -1.826 1.00 79.56 113 ASP A CA 1
ATOM 893 C C . ASP A 1 113 ? -14.947 -2.041 -3.250 1.00 79.56 113 ASP A C 1
ATOM 895 O O . ASP A 1 113 ? -14.150 -2.365 -4.121 1.00 79.56 113 ASP A O 1
ATOM 899 N N . SER A 1 114 ? -15.961 -1.198 -3.466 1.00 76.81 114 SER A N 1
ATOM 900 C CA . SER A 1 114 ? -16.279 -0.607 -4.767 1.00 76.81 114 SER A CA 1
ATOM 901 C C . SER A 1 114 ? -15.176 0.333 -5.247 1.00 76.81 114 SER A C 1
ATOM 903 O O . SER A 1 114 ? -14.748 0.216 -6.389 1.00 76.81 114 SER A O 1
ATOM 905 N N . ALA A 1 115 ? -14.680 1.220 -4.382 1.00 78.62 115 ALA A N 1
ATOM 906 C CA . ALA A 1 115 ? -13.641 2.191 -4.714 1.00 78.62 115 ALA A CA 1
ATOM 907 C C . ALA A 1 115 ? -12.291 1.530 -5.026 1.00 78.62 115 ALA A C 1
ATOM 909 O O . ALA A 1 115 ? -11.568 2.004 -5.897 1.00 78.62 115 ALA A O 1
ATOM 910 N N . PHE A 1 116 ? -11.962 0.421 -4.359 1.00 78.12 116 PHE A N 1
ATOM 911 C CA . PHE A 1 116 ? -10.700 -0.298 -4.549 1.00 78.12 116 PHE A CA 1
ATOM 912 C C . PHE A 1 116 ? -10.789 -1.471 -5.535 1.00 78.12 116 PHE A C 1
ATOM 914 O O . PHE A 1 116 ? -9.848 -2.267 -5.625 1.00 78.12 116 PHE A O 1
ATOM 921 N N . ARG A 1 117 ? -11.881 -1.605 -6.304 1.00 77.88 117 ARG A N 1
ATOM 922 C CA . ARG A 1 117 ? -11.929 -2.613 -7.374 1.00 77.88 117 ARG A CA 1
ATOM 923 C C . ARG A 1 117 ? -10.918 -2.280 -8.459 1.00 77.88 117 ARG A C 1
ATOM 925 O O . ARG A 1 117 ? -10.774 -1.135 -8.863 1.00 77.88 117 ARG A O 1
ATOM 932 N N . TYR A 1 118 ? -10.308 -3.326 -9.007 1.00 60.44 118 TYR A N 1
ATOM 933 C CA . TYR A 1 118 ? -9.261 -3.227 -10.027 1.00 60.44 118 TYR A CA 1
ATOM 934 C C . TYR A 1 118 ? -9.632 -2.364 -11.252 1.00 60.44 118 TYR A C 1
ATOM 936 O O . TYR A 1 118 ? -8.767 -1.727 -11.836 1.00 60.44 118 TYR A O 1
ATOM 944 N N . HIS A 1 119 ? -10.913 -2.311 -11.633 1.00 71.50 119 HIS A N 1
ATOM 945 C CA . HIS A 1 119 ? -11.383 -1.550 -12.799 1.00 71.50 119 HIS A CA 1
ATOM 946 C C . HIS A 1 119 ? -11.717 -0.077 -12.503 1.00 71.50 119 HIS A C 1
ATOM 948 O O . HIS A 1 119 ? -12.090 0.663 -13.417 1.00 71.50 119 HIS A O 1
ATOM 954 N N . VAL A 1 120 ? -11.631 0.367 -11.248 1.00 73.12 120 VAL A N 1
ATOM 955 C CA . VAL A 1 120 ? -11.886 1.765 -10.893 1.00 73.12 120 VAL A CA 1
ATOM 956 C C . VAL A 1 120 ? -10.649 2.598 -11.208 1.00 73.12 120 VAL A C 1
ATOM 958 O O . VAL A 1 120 ? -9.616 2.476 -10.558 1.00 73.12 120 VAL A O 1
ATOM 961 N N . LYS A 1 121 ? -10.777 3.477 -12.209 1.00 70.19 121 LYS A N 1
ATOM 962 C CA . LYS A 1 121 ? -9.697 4.376 -12.649 1.00 70.19 121 LYS A CA 1
ATOM 963 C C . LYS A 1 121 ? -9.351 5.450 -11.619 1.00 70.19 121 LYS A C 1
ATOM 965 O O . LYS A 1 121 ? -8.188 5.814 -11.501 1.00 70.19 121 LYS A O 1
ATOM 970 N N . ASP A 1 122 ? -10.353 5.955 -10.900 1.00 77.31 122 ASP A N 1
ATOM 971 C CA . ASP A 1 122 ? -10.161 6.984 -9.878 1.00 77.31 122 ASP A CA 1
ATOM 972 C C . ASP A 1 122 ? -10.965 6.665 -8.604 1.00 77.31 122 ASP A C 1
ATOM 974 O O . ASP A 1 122 ? -12.143 7.024 -8.488 1.00 77.31 122 ASP A O 1
ATOM 978 N N . PRO A 1 123 ? -10.339 5.968 -7.639 1.00 76.88 123 PRO A N 1
ATOM 979 C CA . PRO A 1 123 ? -10.952 5.661 -6.352 1.00 76.88 123 PRO A CA 1
ATOM 980 C C . PRO A 1 123 ? -11.317 6.918 -5.559 1.00 76.88 123 PRO A C 1
ATOM 982 O O . PRO A 1 123 ? -12.298 6.906 -4.817 1.00 76.88 123 PRO A O 1
ATOM 985 N N . LEU A 1 124 ? -10.551 8.007 -5.704 1.00 80.62 124 LEU A N 1
ATOM 986 C CA . LEU A 1 124 ? -10.746 9.229 -4.922 1.00 80.62 124 LEU A CA 1
ATOM 987 C C . LEU A 1 124 ? -12.023 9.950 -5.337 1.00 80.62 124 LEU A C 1
ATOM 989 O O . LEU A 1 124 ? -12.727 10.467 -4.475 1.00 80.62 124 LEU A O 1
ATOM 993 N N . VAL A 1 125 ? -12.371 9.927 -6.625 1.00 79.88 125 VAL A N 1
ATOM 994 C CA . VAL A 1 125 ? -13.649 10.475 -7.104 1.00 79.88 125 VAL A CA 1
ATOM 995 C C . VAL A 1 125 ? -14.831 9.755 -6.455 1.00 79.88 125 VAL A C 1
ATOM 997 O O . VAL A 1 125 ? -15.754 10.417 -5.983 1.00 79.88 125 VAL A O 1
ATOM 1000 N N . LEU A 1 126 ? -14.793 8.421 -6.370 1.00 81.00 126 LEU A N 1
ATOM 1001 C CA . LEU A 1 126 ? -15.861 7.641 -5.734 1.00 81.00 126 LEU A CA 1
ATOM 1002 C C . LEU A 1 126 ? -15.938 7.889 -4.224 1.00 81.00 126 LEU A C 1
ATOM 1004 O O . LEU A 1 126 ? -17.030 8.064 -3.683 1.00 81.00 126 LEU A O 1
ATOM 1008 N N . LEU A 1 127 ? -14.790 7.962 -3.547 1.00 83.38 127 LEU A N 1
ATOM 1009 C CA . LEU A 1 127 ? -14.732 8.292 -2.121 1.00 83.38 127 LEU A CA 1
ATOM 1010 C C . LEU A 1 127 ? -15.294 9.695 -1.858 1.00 83.38 127 LEU A C 1
ATOM 1012 O O . LEU A 1 127 ? -16.141 9.868 -0.983 1.00 83.38 127 LEU A O 1
ATOM 1016 N N . LYS A 1 128 ? -14.920 10.679 -2.680 1.00 82.31 128 LYS A N 1
ATOM 1017 C CA . LYS A 1 128 ? -15.391 12.063 -2.574 1.00 82.31 128 LYS A CA 1
ATOM 1018 C C . LYS A 1 128 ? -16.890 12.192 -2.834 1.00 82.31 128 LYS A C 1
ATOM 1020 O O . LYS A 1 128 ? -17.566 12.929 -2.121 1.00 82.31 128 LYS A O 1
ATOM 1025 N N . GLN A 1 129 ? -17.428 11.450 -3.805 1.00 78.38 129 GLN A N 1
ATOM 1026 C CA . GLN A 1 129 ? -18.874 11.372 -4.061 1.00 78.38 129 GLN A CA 1
ATOM 1027 C C . GLN A 1 129 ? -19.651 10.802 -2.870 1.00 78.38 129 GLN A C 1
ATOM 1029 O O . GLN A 1 129 ? -20.792 11.193 -2.639 1.00 78.38 129 GLN A O 1
ATOM 1034 N N . ALA A 1 130 ? -19.022 9.926 -2.088 1.00 78.44 130 ALA A N 1
ATOM 1035 C CA . ALA A 1 130 ? -19.575 9.388 -0.853 1.00 78.44 130 ALA A CA 1
ATOM 1036 C C . ALA A 1 130 ? -19.278 10.248 0.392 1.00 78.44 130 ALA A C 1
ATOM 1038 O O . ALA A 1 130 ? -19.553 9.824 1.512 1.00 78.44 130 ALA A O 1
ATOM 1039 N N . GLY A 1 131 ? -18.723 11.453 0.219 1.00 81.25 131 GLY A N 1
ATOM 1040 C CA . GLY A 1 131 ? -18.409 12.373 1.315 1.00 81.25 131 GLY A CA 1
ATOM 1041 C C . GLY A 1 131 ? -17.102 12.069 2.056 1.00 81.25 131 GLY A C 1
ATOM 1042 O O . GLY A 1 131 ? -16.818 12.708 3.068 1.00 81.25 131 GLY A O 1
ATOM 1043 N N . ILE A 1 132 ? -16.291 11.133 1.560 1.00 84.56 132 ILE A N 1
ATOM 1044 C CA . ILE A 1 132 ? -14.976 10.795 2.110 1.00 84.56 132 ILE A CA 1
ATOM 1045 C C . ILE A 1 132 ? -13.905 11.563 1.335 1.00 84.56 132 ILE A C 1
ATOM 1047 O O . ILE A 1 132 ? -13.461 11.144 0.267 1.00 84.56 132 ILE A O 1
ATOM 1051 N N . ASP A 1 133 ? -13.472 12.695 1.889 1.00 85.94 133 ASP A N 1
ATOM 1052 C CA . ASP A 1 133 ? -12.342 13.462 1.362 1.00 85.94 133 ASP A CA 1
ATOM 1053 C C . ASP A 1 133 ? -11.074 13.211 2.193 1.00 85.94 133 ASP A C 1
ATOM 1055 O O . ASP A 1 133 ? -10.947 13.680 3.331 1.00 85.94 133 ASP A O 1
ATOM 1059 N N . ILE A 1 134 ? -10.151 12.440 1.613 1.00 86.69 134 ILE A N 1
ATOM 1060 C CA . ILE A 1 134 ? -8.831 12.102 2.175 1.00 86.69 134 ILE A CA 1
ATOM 1061 C C . ILE A 1 134 ? -7.676 12.737 1.399 1.00 86.69 134 ILE A C 1
ATOM 1063 O O . ILE A 1 134 ? -6.514 12.453 1.687 1.00 86.69 134 ILE A O 1
ATOM 1067 N N . GLU A 1 135 ? -7.971 13.542 0.379 1.00 85.19 135 GLU A N 1
ATOM 1068 C CA . GLU A 1 135 ? -6.960 14.107 -0.513 1.00 85.19 135 GLU A CA 1
ATOM 1069 C C . GLU A 1 135 ? -5.939 14.990 0.233 1.00 85.19 135 GLU A C 1
ATOM 1071 O O . GLU A 1 135 ? -4.739 14.811 -0.000 1.00 85.19 135 GLU A O 1
ATOM 1076 N N . PRO A 1 136 ? -6.340 15.839 1.205 1.00 88.25 136 PRO A N 1
ATOM 1077 C CA . PRO A 1 1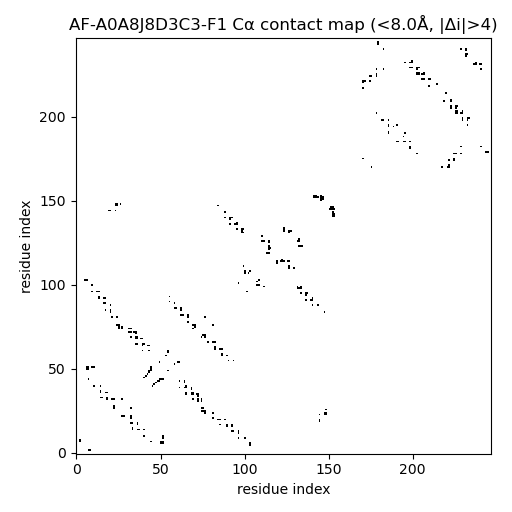36 ? -5.391 16.606 2.011 1.00 88.25 136 PRO A CA 1
ATOM 1078 C C . PRO A 1 136 ? -4.440 15.722 2.829 1.00 88.25 136 PRO A C 1
ATOM 1080 O O . PRO A 1 136 ? -3.231 15.956 2.839 1.00 88.25 136 PRO A O 1
ATOM 1083 N N . GLU A 1 137 ? -4.957 14.690 3.500 1.00 89.00 137 GLU A N 1
ATOM 1084 C CA . GLU A 1 137 ? -4.144 13.789 4.322 1.00 89.00 137 GLU A CA 1
ATOM 1085 C C . GLU A 1 137 ? -3.237 12.892 3.477 1.00 89.00 137 GLU A C 1
ATOM 1087 O O . GLU A 1 137 ? -2.103 12.612 3.872 1.00 89.00 137 GLU A O 1
ATOM 1092 N N . LEU A 1 138 ? -3.710 12.452 2.308 1.00 84.94 138 LEU A N 1
ATOM 1093 C CA . LEU A 1 138 ? -2.889 11.712 1.354 1.00 84.94 138 LEU A CA 1
ATOM 1094 C C . LEU A 1 138 ? -1.734 12.566 0.836 1.00 84.94 138 LEU A C 1
ATOM 1096 O O . LEU A 1 138 ? -0.622 12.056 0.714 1.00 84.94 138 LEU A O 1
ATOM 1100 N N . GLU A 1 139 ? -1.972 13.842 0.545 1.00 87.12 139 GLU A N 1
ATOM 1101 C CA . GLU A 1 139 ? -0.920 14.748 0.089 1.00 87.12 139 GLU A CA 1
ATOM 1102 C C . GLU A 1 139 ? 0.093 15.039 1.206 1.00 87.12 139 GLU A C 1
ATOM 1104 O O . GLU A 1 139 ? 1.299 14.955 0.970 1.00 87.12 139 GLU A O 1
ATOM 1109 N N . GLU A 1 140 ? -0.367 15.258 2.444 1.00 86.94 140 GLU A N 1
ATOM 1110 C CA . GLU A 1 140 ? 0.507 15.368 3.623 1.00 86.94 140 GLU A CA 1
ATOM 1111 C C . GLU A 1 140 ? 1.379 14.109 3.786 1.00 86.94 140 GLU A C 1
ATOM 1113 O O . GLU A 1 140 ? 2.584 14.192 4.046 1.00 86.94 140 GLU A O 1
ATOM 1118 N N . PHE A 1 141 ? 0.792 12.926 3.589 1.00 88.50 141 PHE A N 1
ATOM 1119 C CA . PHE A 1 141 ? 1.518 11.662 3.659 1.00 88.50 141 PHE A CA 1
ATOM 1120 C C . PHE A 1 141 ? 2.527 11.502 2.515 1.00 88.50 141 PHE A C 1
ATOM 1122 O O . PHE A 1 141 ? 3.652 11.069 2.753 1.00 88.50 141 PHE A O 1
ATOM 1129 N N . ARG A 1 142 ? 2.181 11.894 1.283 1.00 85.50 142 ARG A N 1
ATOM 1130 C CA . ARG A 1 142 ? 3.096 11.867 0.126 1.00 85.50 142 ARG A CA 1
ATOM 1131 C C . ARG A 1 142 ? 4.288 12.798 0.308 1.00 85.50 142 ARG A C 1
ATOM 1133 O O . ARG A 1 142 ? 5.408 12.413 -0.023 1.00 85.50 142 ARG A O 1
ATOM 1140 N N . GLN A 1 143 ? 4.062 13.997 0.838 1.00 88.62 143 GLN A N 1
ATOM 1141 C CA . GLN A 1 143 ? 5.134 14.944 1.149 1.00 88.62 143 GLN A CA 1
ATOM 1142 C C . GLN A 1 143 ? 6.082 14.370 2.198 1.00 88.62 143 GLN A C 1
ATOM 1144 O O . GLN A 1 143 ? 7.296 14.396 2.000 1.00 88.62 143 GLN A O 1
ATOM 1149 N N . PHE A 1 144 ? 5.529 13.761 3.247 1.00 91.12 144 PHE A N 1
ATOM 1150 C CA . PHE A 1 144 ? 6.308 13.041 4.247 1.00 91.12 144 PHE A CA 1
ATOM 1151 C C . PHE A 1 144 ? 7.124 11.888 3.633 1.00 91.12 144 PHE A C 1
ATOM 1153 O O . PHE A 1 144 ? 8.321 11.783 3.893 1.00 91.12 144 PHE A O 1
ATOM 1160 N N . LEU A 1 145 ? 6.528 11.057 2.768 1.00 87.62 145 LEU A N 1
ATOM 1161 C CA . LEU A 1 145 ? 7.254 9.984 2.074 1.00 87.62 145 LEU A CA 1
ATOM 1162 C C . LEU A 1 145 ? 8.410 10.521 1.212 1.00 87.62 145 LEU A C 1
ATOM 1164 O O . LEU A 1 145 ? 9.490 9.927 1.174 1.00 87.62 145 LEU A O 1
ATOM 1168 N N . ALA A 1 146 ? 8.207 11.650 0.531 1.00 86.44 146 ALA A N 1
ATOM 1169 C CA . ALA A 1 146 ? 9.252 12.297 -0.256 1.00 86.44 146 ALA A CA 1
ATOM 1170 C C . ALA A 1 146 ? 10.403 12.798 0.634 1.00 86.44 146 ALA A C 1
ATOM 1172 O O . ALA A 1 146 ? 11.568 12.519 0.336 1.00 86.44 146 ALA A O 1
ATOM 1173 N N . GLU A 1 147 ? 10.074 13.443 1.757 1.00 86.81 147 GLU A N 1
ATOM 1174 C CA . GLU A 1 147 ? 11.034 13.927 2.753 1.00 86.81 147 GLU A CA 1
ATOM 1175 C C . GLU A 1 147 ? 11.914 12.790 3.290 1.00 86.81 147 GLU A C 1
ATOM 1177 O O . GLU A 1 147 ? 13.143 12.871 3.220 1.00 86.81 147 GLU A O 1
ATOM 1182 N N . ILE A 1 148 ? 11.312 11.682 3.736 1.00 85.12 148 ILE A N 1
ATOM 1183 C CA . ILE A 1 148 ? 12.074 10.551 4.288 1.00 85.12 148 ILE A CA 1
ATOM 1184 C C . ILE A 1 148 ? 12.906 9.817 3.230 1.00 85.12 148 ILE A C 1
ATOM 1186 O O . ILE A 1 148 ? 13.943 9.235 3.558 1.00 85.12 148 ILE A O 1
ATOM 1190 N N . SER A 1 149 ? 12.481 9.882 1.966 1.00 74.88 149 SER A N 1
ATOM 1191 C CA . SER A 1 149 ? 13.198 9.334 0.814 1.00 74.88 149 SER A CA 1
ATOM 1192 C C . SER A 1 149 ? 14.363 10.215 0.353 1.00 74.88 149 SER A C 1
ATOM 1194 O O . SER A 1 149 ? 15.092 9.805 -0.552 1.00 74.88 149 SER A O 1
ATOM 1196 N N . GLY A 1 150 ? 14.511 11.434 0.889 1.00 67.12 150 GLY A N 1
ATOM 1197 C CA . GLY A 1 150 ? 15.459 12.432 0.381 1.00 67.12 150 GLY A CA 1
ATOM 1198 C C . GLY A 1 150 ? 15.148 12.907 -1.045 1.00 67.12 150 GLY A C 1
ATOM 1199 O O . GLY A 1 150 ? 15.997 13.521 -1.693 1.00 67.12 150 GLY A O 1
ATOM 1200 N N . LYS A 1 151 ? 13.943 12.619 -1.557 1.00 57.16 151 LYS A N 1
ATOM 1201 C CA . LYS A 1 151 ? 13.454 13.089 -2.858 1.00 57.16 151 LYS A CA 1
ATOM 1202 C C . LYS A 1 151 ? 12.755 14.433 -2.632 1.00 57.16 151 LYS A C 1
ATOM 1204 O O . LYS A 1 151 ? 12.040 14.597 -1.649 1.00 57.16 151 LYS A O 1
ATOM 1209 N N . LYS A 1 152 ? 12.950 15.418 -3.521 1.00 42.94 152 LYS A N 1
ATOM 1210 C CA . LYS A 1 152 ? 12.223 16.702 -3.425 1.00 42.94 152 LYS A CA 1
ATOM 1211 C C . LYS A 1 152 ? 10.714 16.423 -3.314 1.00 42.94 152 LYS A C 1
ATOM 1213 O O . LYS A 1 152 ? 10.232 15.593 -4.091 1.00 42.94 152 LYS A O 1
ATOM 1218 N N . PRO A 1 153 ? 9.981 17.094 -2.402 1.00 42.19 153 PRO A N 1
ATOM 1219 C CA . PRO A 1 153 ? 8.538 16.925 -2.308 1.00 42.19 153 PRO A CA 1
ATOM 1220 C C . PRO A 1 153 ? 7.920 17.174 -3.688 1.00 42.19 153 PRO A C 1
ATOM 1222 O O . PRO A 1 153 ? 8.353 18.105 -4.384 1.00 42.19 153 PRO A O 1
ATOM 1225 N N . PRO A 1 154 ? 6.965 16.338 -4.132 1.00 44.25 154 PRO A N 1
ATOM 1226 C CA . PRO A 1 154 ? 6.246 16.627 -5.358 1.00 44.25 154 PRO A CA 1
ATOM 1227 C C . PRO A 1 154 ? 5.613 18.010 -5.188 1.00 44.25 154 PRO A C 1
ATOM 1229 O O . PRO A 1 154 ? 4.930 18.272 -4.202 1.00 44.25 154 PRO A O 1
ATOM 1232 N N . ALA A 1 155 ? 5.916 18.929 -6.108 1.00 39.44 155 ALA A N 1
ATOM 1233 C CA . ALA A 1 155 ? 5.297 20.248 -6.100 1.00 39.44 155 ALA A CA 1
ATOM 1234 C C . ALA A 1 155 ? 3.767 20.078 -6.049 1.00 39.44 155 ALA A C 1
ATOM 1236 O O . ALA A 1 155 ? 3.267 19.177 -6.735 1.00 39.44 155 ALA A O 1
ATOM 1237 N N . PRO A 1 156 ? 3.036 20.907 -5.274 1.00 37.12 156 PRO A N 1
ATOM 1238 C CA . PRO A 1 156 ? 1.590 20.790 -5.153 1.00 37.12 156 PRO A CA 1
ATOM 1239 C C . PRO A 1 156 ? 0.989 20.819 -6.556 1.00 37.12 156 PRO A C 1
ATOM 1241 O O . PRO A 1 156 ? 1.096 21.817 -7.273 1.00 37.12 156 PRO A O 1
ATOM 1244 N N . LYS A 1 157 ? 0.416 19.690 -6.982 1.00 38.94 157 LYS A N 1
ATOM 1245 C CA . LYS A 1 157 ? -0.177 19.542 -8.312 1.00 38.94 157 LYS A CA 1
ATOM 1246 C C . LYS A 1 157 ? -1.539 20.235 -8.342 1.00 38.94 157 LYS A C 1
ATOM 1248 O O . LYS A 1 157 ? -2.568 19.592 -8.490 1.00 38.94 157 LYS A O 1
ATOM 1253 N N . PHE A 1 158 ? -1.554 21.562 -8.260 1.00 38.44 158 PHE A N 1
ATOM 1254 C CA . PHE A 1 158 ? -2.658 22.341 -8.814 1.00 38.44 158 PHE A CA 1
ATOM 1255 C C . PHE A 1 158 ? -2.355 22.629 -10.279 1.00 38.44 158 PHE A C 1
ATOM 1257 O O . PHE A 1 158 ? -1.777 23.658 -10.623 1.00 38.44 158 PHE A O 1
ATOM 1264 N N . LYS A 1 159 ? -2.701 21.641 -11.108 1.00 35.84 159 LYS A N 1
ATOM 1265 C CA . LYS A 1 159 ? -3.173 21.709 -12.499 1.00 35.84 159 LYS A CA 1
ATOM 1266 C C . LYS A 1 159 ? -3.013 20.320 -13.111 1.00 35.84 159 LYS A C 1
ATOM 1268 O O . LYS A 1 159 ? -1.945 19.721 -13.024 1.00 35.84 159 LYS A O 1
ATOM 1273 N N . GLU A 1 160 ? -4.114 19.841 -13.676 1.00 44.50 160 GLU A N 1
ATOM 1274 C CA . GLU A 1 160 ? -4.255 18.655 -14.519 1.00 44.50 160 GLU A CA 1
ATOM 1275 C C . GLU A 1 160 ? -2.975 18.318 -15.291 1.00 44.50 160 GLU A C 1
ATOM 1277 O O . GLU A 1 160 ? -2.690 18.961 -16.290 1.00 44.50 160 GLU A O 1
ATOM 1282 N N . VAL A 1 161 ? -2.222 17.305 -14.859 1.00 35.16 161 VAL A N 1
ATOM 1283 C CA . VAL A 1 161 ? -1.375 16.504 -15.751 1.00 35.16 161 VAL A CA 1
ATOM 1284 C C . VAL A 1 161 ? -1.177 15.136 -15.100 1.00 35.16 161 VAL A C 1
ATOM 1286 O O . VAL A 1 161 ? -0.609 15.021 -14.006 1.00 35.16 161 VAL A O 1
ATOM 1289 N N . GLN A 1 162 ? -1.650 14.101 -15.794 1.00 41.19 162 GLN A N 1
ATOM 1290 C CA . GLN A 1 162 ? -1.239 12.712 -15.616 1.00 41.19 162 GLN A CA 1
ATOM 1291 C C . GLN A 1 162 ? 0.288 12.669 -15.478 1.00 41.19 162 GLN A C 1
ATOM 1293 O O . GLN A 1 162 ? 1.026 12.997 -16.400 1.00 41.19 162 GLN A O 1
ATOM 1298 N N . ARG A 1 163 ? 0.777 12.335 -14.287 1.00 33.81 163 ARG A N 1
ATOM 1299 C CA . ARG A 1 163 ? 2.190 12.025 -14.081 1.00 33.81 163 ARG A CA 1
ATOM 1300 C C . ARG A 1 163 ? 2.219 10.618 -13.540 1.00 33.81 163 ARG A C 1
ATOM 1302 O O . ARG A 1 163 ? 2.013 10.419 -12.341 1.00 33.81 163 ARG A O 1
ATOM 1309 N N . GLU A 1 164 ? 2.363 9.706 -14.488 1.00 33.84 164 GLU A N 1
ATOM 1310 C CA . GLU A 1 164 ? 2.699 8.310 -14.294 1.00 33.84 164 GLU A CA 1
ATOM 1311 C C . GLU A 1 164 ? 3.853 8.185 -13.307 1.00 33.84 164 GLU A C 1
ATOM 1313 O O . GLU A 1 164 ? 4.850 8.910 -13.353 1.00 33.84 164 GLU A O 1
ATOM 1318 N N . VAL A 1 165 ? 3.650 7.276 -12.365 1.00 33.12 165 VAL A N 1
ATOM 1319 C CA . VAL A 1 165 ? 4.693 6.748 -11.505 1.00 33.12 165 VAL A CA 1
ATOM 1320 C C . VAL A 1 165 ? 5.448 5.736 -12.356 1.00 33.12 165 VAL A C 1
ATOM 1322 O O . VAL A 1 165 ? 4.826 4.853 -12.943 1.00 33.12 165 VA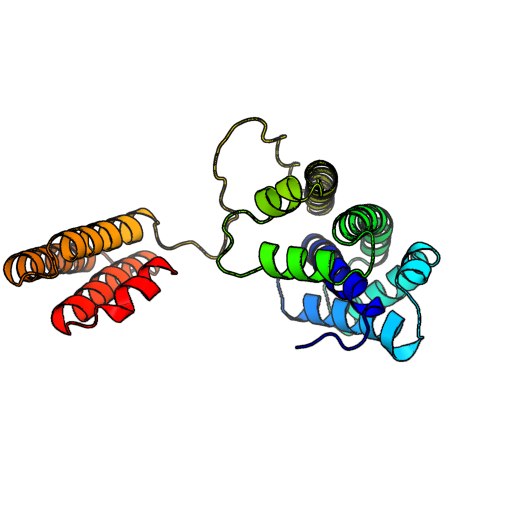L A O 1
ATOM 1325 N N . GLU A 1 166 ? 6.768 5.891 -12.441 1.00 33.50 166 GLU A N 1
ATOM 1326 C CA . GLU A 1 166 ? 7.683 4.955 -13.094 1.00 33.50 166 GLU A CA 1
ATOM 1327 C C . GLU A 1 166 ? 7.535 3.553 -12.481 1.00 33.50 166 GLU A C 1
ATOM 1329 O O . GLU A 1 166 ? 8.180 3.205 -11.494 1.00 33.50 166 GLU A O 1
ATOM 1334 N N . GLY A 1 167 ? 6.658 2.747 -13.077 1.00 32.81 167 GLY A N 1
ATOM 1335 C CA . GLY A 1 167 ? 6.748 1.296 -13.059 1.00 32.81 167 GLY A CA 1
ATOM 1336 C C . GLY A 1 167 ? 7.868 0.823 -13.996 1.00 32.81 167 GLY A C 1
ATOM 1337 O O . GLY A 1 167 ? 8.445 1.627 -14.734 1.00 32.81 167 GLY A O 1
ATOM 1338 N N . PRO A 1 168 ? 8.208 -0.476 -13.977 1.00 33.00 168 PRO A N 1
ATOM 1339 C CA . PRO A 1 168 ? 9.325 -1.030 -14.740 1.00 33.00 168 PRO A CA 1
ATOM 1340 C C . PRO A 1 168 ? 9.178 -0.644 -16.211 1.00 33.00 168 PRO A C 1
ATOM 1342 O O . PRO A 1 168 ? 8.218 -1.097 -16.823 1.00 33.00 168 PRO A O 1
ATOM 1345 N N . LYS A 1 169 ? 10.087 0.219 -16.715 1.00 40.50 169 LYS A N 1
ATOM 1346 C CA . LYS A 1 169 ? 10.112 0.818 -18.069 1.00 40.50 169 LYS A CA 1
ATOM 1347 C C . LYS A 1 169 ? 8.935 0.352 -18.922 1.00 40.50 169 LYS A C 1
ATOM 1349 O O . LYS A 1 169 ? 9.034 -0.679 -19.594 1.00 40.50 169 LYS A O 1
ATOM 1354 N N . ALA A 1 170 ? 7.835 1.100 -18.819 1.00 43.06 170 ALA A N 1
ATOM 1355 C CA . ALA A 1 170 ? 6.671 0.912 -19.657 1.00 43.06 170 ALA A CA 1
ATOM 1356 C C . ALA A 1 170 ? 7.146 0.761 -21.106 1.00 43.06 170 ALA A C 1
ATOM 1358 O O . ALA A 1 170 ? 8.012 1.503 -21.584 1.00 43.06 170 ALA A O 1
ATOM 1359 N N . LEU A 1 171 ? 6.631 -0.275 -21.764 1.00 51.81 171 LEU A N 1
ATOM 1360 C CA . LEU A 1 171 ? 6.611 -0.378 -23.217 1.00 51.81 171 LEU A CA 1
ATOM 1361 C C . LEU A 1 171 ? 6.316 1.019 -23.766 1.00 51.81 171 LEU A C 1
ATOM 1363 O O . LEU A 1 171 ? 5.371 1.623 -23.282 1.00 51.81 171 LEU A O 1
ATOM 1367 N N . SER A 1 172 ? 7.119 1.530 -24.707 1.00 58.22 172 SER A N 1
ATOM 1368 C CA . SER A 1 172 ? 6.864 2.831 -25.349 1.00 58.22 172 SER A CA 1
ATOM 1369 C C . SER A 1 172 ? 5.371 2.934 -25.662 1.00 58.22 172 SER A C 1
ATOM 1371 O O . SER A 1 172 ? 4.869 2.180 -26.504 1.00 58.22 172 SER A O 1
ATOM 1373 N N . ASP A 1 173 ? 4.664 3.794 -24.919 1.00 65.94 173 ASP A N 1
ATOM 1374 C CA . ASP A 1 173 ? 3.204 3.894 -24.973 1.00 65.94 173 ASP A CA 1
ATOM 1375 C C . ASP A 1 173 ? 2.741 4.176 -26.401 1.00 65.94 173 ASP A C 1
ATOM 1377 O O . ASP A 1 173 ? 1.691 3.702 -26.824 1.00 65.94 173 ASP A O 1
ATOM 1381 N N . ASP A 1 174 ? 3.599 4.817 -27.195 1.00 69.75 174 ASP A N 1
ATOM 1382 C CA . ASP A 1 174 ? 3.425 5.054 -28.625 1.00 69.75 174 ASP A CA 1
ATOM 1383 C C . ASP A 1 174 ? 3.150 3.769 -29.423 1.00 69.75 174 ASP A C 1
ATOM 1385 O O . ASP A 1 174 ? 2.233 3.729 -30.242 1.00 69.75 174 ASP A O 1
ATOM 1389 N N . VAL A 1 175 ? 3.900 2.689 -29.174 1.00 78.00 175 VAL A N 1
ATOM 1390 C CA . VAL A 1 175 ? 3.747 1.420 -29.909 1.00 78.00 175 VAL A CA 1
ATOM 1391 C C . VAL A 1 175 ? 2.465 0.705 -29.508 1.00 78.00 175 VAL A C 1
ATOM 1393 O O . VAL A 1 175 ? 1.758 0.148 -30.349 1.00 78.00 175 VAL A O 1
ATOM 1396 N N . LYS A 1 176 ? 2.133 0.745 -28.220 1.00 80.81 176 LYS A N 1
ATOM 1397 C CA . LYS A 1 176 ? 0.890 0.174 -27.709 1.00 80.81 176 LYS A CA 1
ATOM 1398 C C . LYS A 1 176 ? -0.323 0.940 -28.239 1.00 80.81 176 LYS A C 1
ATOM 1400 O O . LYS A 1 176 ? -1.272 0.314 -28.704 1.00 80.81 176 LYS A O 1
ATOM 1405 N N . LEU A 1 177 ? -0.274 2.270 -28.250 1.00 80.31 177 LEU A N 1
ATOM 1406 C CA . LEU A 1 177 ? -1.311 3.124 -28.828 1.00 80.31 177 LEU A CA 1
ATOM 1407 C C . LEU A 1 177 ? -1.470 2.888 -30.333 1.00 80.31 177 LEU A C 1
ATOM 1409 O O . LEU A 1 177 ? -2.602 2.812 -30.815 1.00 80.31 177 LEU A O 1
ATOM 1413 N N . GLU A 1 178 ? -0.373 2.716 -31.077 1.00 81.38 178 GLU A N 1
ATOM 1414 C CA . GLU A 1 178 ? -0.421 2.399 -32.510 1.00 81.38 178 GLU A CA 1
ATOM 1415 C C . GLU A 1 178 ? -1.105 1.045 -32.761 1.00 81.38 178 GLU A C 1
ATOM 1417 O O . GLU A 1 178 ? -2.025 0.962 -33.581 1.00 81.38 178 GLU A O 1
ATOM 1422 N N . VAL A 1 179 ? -0.728 0.001 -32.015 1.00 84.88 179 VAL A N 1
ATOM 1423 C CA . VAL A 1 179 ? -1.353 -1.330 -32.101 1.00 84.88 179 VAL A CA 1
ATOM 1424 C C . VAL A 1 179 ? -2.840 -1.272 -31.742 1.00 84.88 179 VAL A C 1
ATOM 1426 O O . VAL A 1 179 ? -3.672 -1.796 -32.484 1.00 84.88 179 VAL A O 1
ATOM 1429 N N . LEU A 1 180 ? -3.197 -0.602 -30.645 1.00 83.69 180 LEU A N 1
ATOM 1430 C CA . LEU A 1 180 ? -4.587 -0.470 -30.208 1.00 83.69 180 LEU A CA 1
ATOM 1431 C C . LEU A 1 180 ? -5.434 0.323 -31.205 1.00 83.69 180 LEU A C 1
ATOM 1433 O O . LEU A 1 180 ? -6.574 -0.056 -31.459 1.00 83.69 180 LEU A O 1
ATOM 1437 N N . SER A 1 181 ? -4.874 1.356 -31.835 1.00 80.38 181 SER A N 1
ATOM 1438 C CA . SER A 1 181 ? -5.563 2.125 -32.878 1.00 80.38 181 SER A CA 1
ATOM 1439 C C . SER A 1 181 ? -5.883 1.265 -34.104 1.00 80.38 181 SER A C 1
ATOM 1441 O O . SER A 1 181 ? -6.960 1.385 -34.687 1.00 80.38 181 SER A O 1
ATOM 1443 N N . ILE A 1 182 ? -4.969 0.365 -34.489 1.00 81.69 182 ILE A N 1
ATOM 1444 C CA . ILE A 1 182 ? -5.183 -0.577 -35.598 1.00 81.69 182 ILE A CA 1
ATOM 1445 C C . ILE A 1 182 ? -6.282 -1.589 -35.246 1.00 81.69 182 ILE A C 1
ATOM 1447 O O . ILE A 1 182 ? -7.169 -1.833 -36.063 1.00 81.69 182 ILE A O 1
ATOM 1451 N N . LEU A 1 183 ? -6.255 -2.147 -34.033 1.00 82.31 183 LEU A N 1
ATOM 1452 C CA . LEU A 1 183 ? -7.261 -3.108 -33.568 1.00 82.31 183 LEU A CA 1
ATOM 1453 C C . LEU A 1 183 ? -8.645 -2.462 -33.407 1.00 82.31 183 LEU A C 1
ATOM 1455 O O . LEU A 1 183 ? -9.649 -3.064 -33.775 1.00 82.31 183 LEU A O 1
ATOM 1459 N N . GLN A 1 184 ? -8.702 -1.218 -32.936 1.00 79.12 184 GLN A N 1
ATOM 1460 C CA . GLN A 1 184 ? -9.947 -0.468 -32.795 1.00 79.12 184 GLN A CA 1
ATOM 1461 C C . GLN A 1 184 ? -10.552 -0.094 -34.156 1.00 79.12 184 GLN A C 1
ATOM 1463 O O . GLN A 1 184 ? -11.762 -0.183 -34.339 1.00 79.12 184 GLN A O 1
ATOM 1468 N N . ALA A 1 185 ? -9.730 0.274 -35.144 1.00 77.12 185 ALA A N 1
ATOM 1469 C CA . ALA A 1 185 ? -10.209 0.498 -36.510 1.00 77.12 185 ALA A CA 1
ATOM 1470 C C . ALA A 1 185 ? -10.790 -0.782 -37.141 1.00 77.12 185 ALA A C 1
ATOM 1472 O O . ALA A 1 185 ? -11.743 -0.714 -37.919 1.00 77.12 185 ALA A O 1
ATOM 1473 N N . LEU A 1 186 ? -10.228 -1.944 -36.795 1.00 79.88 186 LEU A N 1
ATOM 1474 C CA . LEU A 1 186 ? -10.722 -3.246 -37.235 1.00 79.88 186 LEU A CA 1
ATOM 1475 C C . LEU A 1 186 ? -12.062 -3.606 -36.572 1.00 79.88 186 LEU A C 1
ATOM 1477 O O . LEU A 1 186 ? -12.970 -4.067 -37.260 1.00 79.88 186 LEU A O 1
ATOM 1481 N N . GLU A 1 187 ? -12.206 -3.330 -35.276 1.00 77.75 187 GLU A N 1
ATOM 1482 C CA . GLU A 1 187 ? -13.463 -3.481 -34.531 1.00 77.75 187 GLU A CA 1
ATOM 1483 C C . GLU A 1 187 ? -14.573 -2.577 -35.090 1.00 77.75 187 GLU A C 1
ATOM 1485 O O . GLU A 1 187 ? -15.665 -3.057 -35.364 1.00 77.75 187 GLU A O 1
ATOM 1490 N N . PHE A 1 188 ? -14.283 -1.301 -35.380 1.00 72.81 188 PHE A N 1
ATOM 1491 C CA . PHE A 1 188 ? -15.239 -0.391 -36.035 1.00 72.81 188 PHE A CA 1
ATOM 1492 C C . PHE A 1 188 ? -15.642 -0.822 -37.450 1.00 72.81 188 PHE A C 1
ATOM 1494 O O . PHE A 1 188 ? -16.618 -0.311 -37.997 1.00 72.81 188 PHE A O 1
ATOM 1501 N N . SER A 1 189 ? -14.876 -1.729 -38.054 1.00 76.94 189 SER A N 1
ATOM 1502 C CA . SER A 1 189 ? -15.157 -2.301 -39.369 1.00 76.94 189 SER A CA 1
ATOM 1503 C C . SER A 1 189 ? -15.834 -3.675 -39.272 1.00 76.94 189 SER A C 1
ATOM 1505 O O . SER A 1 189 ? -15.759 -4.437 -40.240 1.00 76.94 189 SER A O 1
ATOM 1507 N N . ASP A 1 190 ? -16.406 -4.017 -38.108 1.00 74.69 19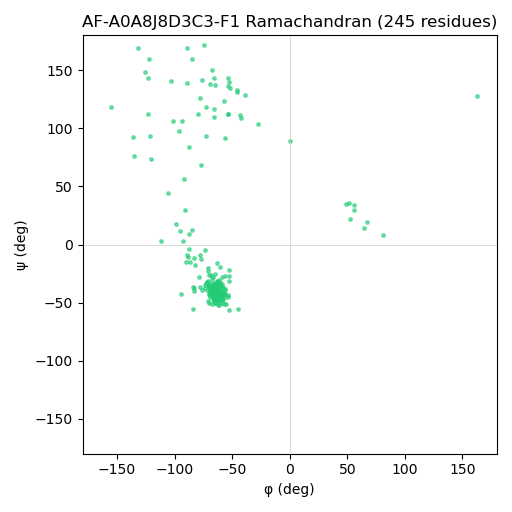0 ASP A N 1
ATOM 1508 C CA . ASP A 1 190 ? -17.010 -5.316 -37.773 1.00 74.69 190 ASP A CA 1
ATOM 1509 C C . ASP A 1 190 ? -16.107 -6.511 -38.130 1.00 74.69 190 ASP A C 1
ATOM 1511 O O . ASP A 1 190 ? -16.571 -7.563 -38.570 1.00 74.69 190 ASP A O 1
ATOM 1515 N N . TYR A 1 191 ? -14.787 -6.343 -37.986 1.00 78.75 191 TYR A N 1
ATOM 1516 C CA . TYR A 1 191 ? -13.781 -7.350 -38.342 1.00 78.75 191 TYR A CA 1
ATOM 1517 C C . TYR A 1 191 ? -13.860 -7.833 -39.801 1.00 78.75 191 TYR A C 1
ATOM 1519 O O . TYR A 1 191 ? -13.496 -8.971 -40.101 1.00 78.75 191 TYR A O 1
ATOM 1527 N N . SER A 1 192 ? -14.318 -6.979 -40.725 1.00 78.62 192 SER A N 1
ATOM 1528 C CA . SER A 1 192 ? -14.404 -7.327 -42.148 1.00 78.62 192 SER A CA 1
ATOM 1529 C C . SER A 1 192 ? -13.068 -7.825 -42.713 1.00 78.62 192 SER A C 1
ATOM 1531 O O . SER A 1 192 ? -12.003 -7.293 -42.389 1.00 78.62 192 SER A O 1
ATOM 1533 N N . GLU A 1 193 ? -13.120 -8.811 -43.615 1.00 75.81 193 GLU A N 1
ATOM 1534 C CA . GLU A 1 193 ? -11.923 -9.418 -44.223 1.00 75.81 193 GLU A CA 1
ATOM 1535 C C . GLU A 1 193 ? -10.998 -8.362 -44.849 1.00 75.81 193 GLU A C 1
ATOM 1537 O O . GLU A 1 193 ? -9.795 -8.350 -44.594 1.00 75.81 193 GLU A O 1
ATOM 1542 N N . GLY A 1 194 ? -11.567 -7.390 -45.570 1.00 77.00 194 GLY A N 1
ATOM 1543 C CA . GLY A 1 194 ? -10.800 -6.302 -46.182 1.00 77.00 194 GLY A CA 1
ATOM 1544 C C . GLY A 1 194 ? -10.149 -5.337 -45.178 1.00 77.00 194 GLY A C 1
ATOM 1545 O O . GLY A 1 194 ? -9.113 -4.740 -45.483 1.00 77.00 194 GLY A O 1
ATOM 1546 N N . ALA A 1 195 ? -10.716 -5.165 -43.980 1.00 76.25 195 ALA A N 1
ATOM 1547 C CA . ALA A 1 195 ? -10.072 -4.420 -42.897 1.00 76.25 195 ALA A CA 1
ATOM 1548 C C . ALA A 1 195 ? -8.994 -5.270 -42.203 1.00 76.25 195 ALA A C 1
ATOM 1550 O O . ALA A 1 195 ? -7.924 -4.748 -41.873 1.00 76.25 195 ALA A O 1
ATOM 1551 N N . GLY A 1 196 ? -9.232 -6.577 -42.057 1.00 80.06 196 GLY A N 1
ATOM 1552 C CA . GLY A 1 196 ? -8.278 -7.546 -41.516 1.00 80.06 196 GLY A CA 1
ATOM 1553 C C . GLY A 1 196 ? -7.002 -7.631 -42.349 1.00 80.06 196 GLY A C 1
ATOM 1554 O O . GLY A 1 196 ? -5.904 -7.514 -41.808 1.00 80.06 196 GLY A O 1
ATOM 1555 N N . GLU A 1 197 ? -7.121 -7.721 -43.674 1.00 81.81 197 GLU A N 1
ATOM 1556 C CA . GLU A 1 197 ? -5.976 -7.729 -44.594 1.00 81.81 197 GLU A CA 1
ATOM 1557 C C . GLU A 1 197 ? -5.136 -6.449 -44.493 1.00 81.81 197 GLU A C 1
ATOM 1559 O O . GLU A 1 197 ? -3.904 -6.503 -44.443 1.00 81.81 197 GLU A O 1
ATOM 1564 N N . LYS A 1 198 ? -5.790 -5.284 -44.401 1.00 78.19 198 LYS A N 1
ATOM 1565 C CA . LYS A 1 198 ? -5.109 -3.990 -44.232 1.00 78.19 198 LYS A CA 1
ATOM 1566 C C . LYS A 1 198 ? -4.387 -3.898 -42.889 1.00 78.19 198 LYS A C 1
ATOM 1568 O O . LYS A 1 198 ? -3.258 -3.407 -42.843 1.00 78.19 198 LYS A O 1
ATOM 1573 N N . ALA A 1 199 ? -5.008 -4.385 -41.817 1.00 83.56 199 ALA A N 1
ATOM 1574 C CA . ALA A 1 199 ? -4.405 -4.425 -40.490 1.00 83.56 199 ALA A CA 1
ATOM 1575 C C . ALA A 1 199 ? -3.198 -5.379 -40.446 1.00 83.56 199 ALA A C 1
ATOM 1577 O O . ALA A 1 199 ? -2.131 -4.987 -39.973 1.00 83.56 199 ALA A O 1
ATOM 1578 N N . ILE A 1 200 ? -3.317 -6.584 -41.017 1.00 86.81 200 ILE A N 1
ATOM 1579 C CA . ILE A 1 200 ? -2.211 -7.550 -41.135 1.00 86.81 200 ILE A CA 1
ATOM 1580 C C . ILE A 1 200 ? -1.051 -6.943 -41.918 1.00 86.81 200 ILE A C 1
ATOM 1582 O O . ILE A 1 200 ? 0.096 -7.042 -41.476 1.00 86.81 200 ILE A O 1
ATOM 1586 N N . LYS A 1 201 ? -1.330 -6.304 -43.060 1.00 85.88 201 LYS A N 1
ATOM 1587 C CA . LYS A 1 201 ? -0.302 -5.676 -43.894 1.00 85.88 201 LYS A CA 1
ATOM 1588 C C . LYS A 1 201 ? 0.467 -4.612 -43.111 1.00 85.88 201 LYS A C 1
ATOM 1590 O O . LYS A 1 201 ? 1.690 -4.687 -43.030 1.00 85.88 201 LYS A O 1
ATOM 1595 N N . LYS A 1 202 ? -0.251 -3.698 -42.455 1.00 84.19 202 LYS A N 1
ATOM 1596 C CA . LYS A 1 202 ? 0.342 -2.605 -41.674 1.00 84.19 202 LYS A CA 1
ATOM 1597 C C . LYS A 1 202 ? 1.186 -3.113 -40.498 1.00 84.19 202 LYS A C 1
ATOM 1599 O O . LYS A 1 202 ? 2.298 -2.638 -40.294 1.00 84.19 202 LYS A O 1
ATOM 1604 N N . LEU A 1 203 ? 0.703 -4.108 -39.748 1.00 86.56 203 LEU A N 1
ATOM 1605 C CA . LEU A 1 203 ? 1.461 -4.702 -38.636 1.00 86.56 203 LEU A CA 1
ATOM 1606 C C . LEU A 1 203 ? 2.698 -5.475 -39.127 1.00 86.56 203 LEU A C 1
ATOM 1608 O O . LEU A 1 203 ? 3.756 -5.402 -38.506 1.00 86.56 203 LEU A O 1
ATOM 1612 N N . SER A 1 204 ? 2.593 -6.182 -40.257 1.00 83.25 204 SER A N 1
ATOM 1613 C CA . SER A 1 204 ? 3.718 -6.926 -40.850 1.00 83.25 204 SER A CA 1
ATOM 1614 C C . SER A 1 204 ? 4.828 -5.994 -41.343 1.00 83.25 204 SER A C 1
ATOM 1616 O O . SER A 1 204 ? 6.011 -6.290 -41.160 1.00 83.25 204 SER A O 1
ATOM 1618 N N . GLU A 1 205 ? 4.458 -4.860 -41.944 1.00 88.12 205 GLU A N 1
ATOM 1619 C CA . GLU A 1 205 ? 5.399 -3.820 -42.373 1.00 88.12 205 GLU A CA 1
ATOM 1620 C C . GLU A 1 205 ? 6.183 -3.273 -41.172 1.00 88.12 205 GLU A C 1
ATOM 1622 O O . GLU A 1 205 ? 7.413 -3.263 -41.213 1.00 88.12 205 GLU A O 1
ATOM 1627 N N . ARG A 1 206 ? 5.507 -2.968 -40.054 1.00 85.81 206 ARG A N 1
ATOM 1628 C CA . ARG A 1 206 ? 6.160 -2.522 -38.809 1.00 85.81 206 ARG A CA 1
ATOM 1629 C C . ARG A 1 206 ? 7.136 -3.540 -38.228 1.00 85.81 206 ARG A C 1
ATOM 1631 O O . ARG A 1 206 ? 8.247 -3.172 -37.856 1.00 85.81 206 ARG A O 1
ATOM 1638 N N . VAL A 1 207 ? 6.765 -4.821 -38.183 1.00 86.75 207 VAL A N 1
ATOM 1639 C CA . VAL A 1 207 ? 7.679 -5.889 -37.731 1.00 86.75 207 VAL A CA 1
ATOM 1640 C C . VAL A 1 207 ? 8.918 -5.955 -38.626 1.00 86.75 207 VAL A C 1
ATOM 1642 O O . VAL A 1 207 ? 10.035 -6.084 -38.127 1.00 86.75 207 VAL A O 1
ATOM 1645 N N . THR A 1 208 ? 8.729 -5.842 -39.941 1.00 85.06 208 THR A N 1
ATOM 1646 C CA . THR A 1 208 ? 9.812 -5.918 -40.931 1.00 85.06 208 THR A CA 1
ATOM 1647 C C . THR A 1 208 ? 10.743 -4.708 -40.863 1.00 85.06 208 THR A C 1
ATOM 1649 O O . THR A 1 208 ? 11.950 -4.864 -41.026 1.00 85.06 208 THR A O 1
ATOM 1652 N N . GLU A 1 209 ? 10.208 -3.509 -40.630 1.00 85.25 209 GLU A N 1
ATOM 1653 C CA . GLU A 1 209 ? 10.992 -2.287 -40.417 1.00 85.25 209 GLU A CA 1
ATOM 1654 C C . GLU A 1 209 ? 11.864 -2.406 -39.167 1.00 85.25 209 GLU A C 1
ATOM 1656 O O . GLU A 1 209 ? 13.080 -2.250 -39.256 1.00 85.25 209 GLU A O 1
ATOM 1661 N N . LEU A 1 210 ? 11.263 -2.780 -38.036 1.00 85.25 210 LEU A N 1
ATOM 1662 C CA . LEU A 1 210 ? 11.954 -2.882 -36.749 1.00 85.25 210 LEU A CA 1
ATOM 1663 C C . LEU A 1 210 ? 12.982 -4.018 -36.713 1.00 85.25 210 LEU A C 1
ATOM 1665 O O . LEU A 1 210 ? 14.001 -3.916 -36.042 1.00 85.25 210 LEU A O 1
ATOM 1669 N N . SER A 1 211 ? 12.762 -5.092 -37.471 1.00 82.81 211 SER A N 1
ATOM 1670 C CA . SER A 1 211 ? 13.683 -6.237 -37.529 1.00 82.81 211 SER A CA 1
ATOM 1671 C C . SER A 1 211 ? 14.976 -5.957 -38.313 1.00 82.81 211 SER A C 1
ATOM 1673 O O . SER A 1 211 ? 15.847 -6.823 -38.367 1.00 82.81 211 SER A O 1
ATOM 1675 N N . LYS A 1 212 ? 15.108 -4.779 -38.940 1.00 86.81 212 LYS A N 1
ATOM 1676 C CA . LYS A 1 212 ? 16.342 -4.329 -39.611 1.00 86.81 212 LYS A CA 1
ATOM 1677 C C . LYS A 1 212 ? 17.317 -3.628 -38.661 1.00 86.81 212 LYS A C 1
ATOM 1679 O O . LYS A 1 212 ? 18.467 -3.420 -39.038 1.00 86.81 212 LYS A O 1
ATOM 1684 N N . GLU A 1 213 ? 16.859 -3.236 -37.476 1.00 82.69 213 GLU A N 1
ATOM 1685 C CA . GLU A 1 213 ? 17.671 -2.564 -36.460 1.00 82.69 213 GLU A CA 1
ATOM 1686 C C . GLU A 1 213 ? 18.440 -3.574 -35.590 1.00 82.69 213 GLU A C 1
ATOM 1688 O O . GLU A 1 213 ? 18.085 -4.753 -35.512 1.00 82.69 213 GLU A O 1
ATOM 1693 N N . GLU A 1 214 ? 19.505 -3.124 -34.917 1.00 81.06 214 GLU A N 1
ATOM 1694 C CA . GLU A 1 214 ? 20.246 -3.988 -33.995 1.00 81.06 214 GLU A CA 1
ATOM 1695 C C . GLU A 1 214 ? 19.385 -4.400 -32.786 1.00 81.06 214 GLU A C 1
ATOM 1697 O O . GLU A 1 214 ? 18.687 -3.569 -32.191 1.00 81.06 214 GLU A O 1
ATOM 1702 N N . PRO A 1 215 ? 19.446 -5.677 -32.367 1.00 80.06 215 PRO A N 1
ATOM 1703 C CA . PRO A 1 215 ? 18.581 -6.199 -31.322 1.00 80.06 215 PRO A CA 1
ATOM 1704 C C . PRO A 1 215 ? 18.871 -5.544 -29.968 1.00 80.06 215 PRO A C 1
ATOM 1706 O O . PRO A 1 215 ? 19.923 -5.737 -29.360 1.00 80.06 215 PRO A O 1
ATOM 1709 N N . SER A 1 216 ? 17.876 -4.831 -29.443 1.00 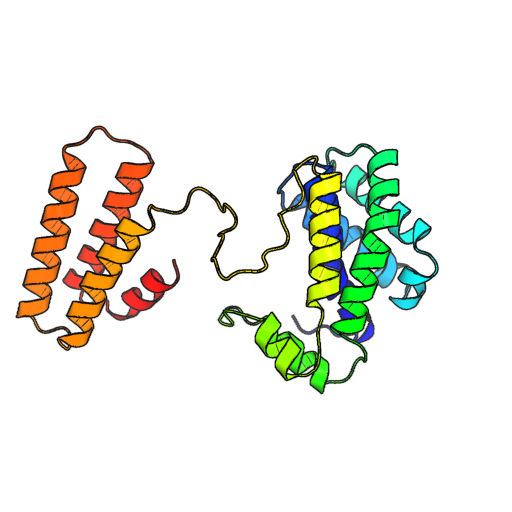80.12 216 SER A N 1
ATOM 1710 C CA . SER A 1 216 ? 17.856 -4.307 -28.078 1.00 80.12 216 SER A CA 1
ATOM 1711 C C . SER A 1 216 ? 16.637 -4.829 -27.318 1.00 80.12 216 SER A C 1
ATOM 1713 O O . SER A 1 216 ? 15.640 -5.241 -27.911 1.00 80.12 216 SER A O 1
ATOM 1715 N N . LYS A 1 217 ? 16.688 -4.803 -25.979 1.00 76.19 217 LYS A N 1
ATOM 1716 C CA . LYS A 1 217 ? 15.552 -5.232 -25.139 1.00 76.19 217 LYS A CA 1
ATOM 1717 C C . LYS A 1 217 ? 14.268 -4.467 -25.472 1.00 76.19 217 LYS A C 1
ATOM 1719 O O . LYS A 1 217 ? 13.197 -5.057 -25.497 1.00 76.19 217 LYS A O 1
ATOM 1724 N N . GLU A 1 218 ? 14.384 -3.172 -25.744 1.00 76.44 218 GLU A N 1
ATOM 1725 C CA . GLU A 1 218 ? 13.248 -2.321 -26.090 1.00 76.44 218 GLU A CA 1
ATOM 1726 C C . GLU A 1 218 ? 12.694 -2.651 -27.482 1.00 76.44 218 GLU A C 1
ATOM 1728 O O . GLU A 1 218 ? 11.485 -2.787 -27.650 1.00 76.44 218 GLU A O 1
ATOM 1733 N N . LEU A 1 219 ? 13.573 -2.861 -28.464 1.00 79.62 219 LEU A N 1
ATOM 1734 C CA . LEU A 1 219 ? 13.185 -3.235 -29.823 1.00 79.62 219 LEU A CA 1
ATOM 1735 C C . LEU A 1 219 ? 12.460 -4.588 -29.859 1.00 79.62 219 LEU A C 1
ATOM 1737 O O . LEU A 1 219 ? 11.417 -4.716 -30.498 1.00 79.62 219 LEU A O 1
ATOM 1741 N N . LEU A 1 220 ? 12.964 -5.582 -29.122 1.00 82.50 220 LEU A N 1
ATOM 1742 C CA . LEU A 1 220 ? 12.347 -6.910 -29.033 1.00 82.50 220 LEU A CA 1
ATOM 1743 C C . LEU A 1 220 ? 10.948 -6.859 -28.410 1.00 82.50 220 LEU A C 1
ATOM 1745 O O . LEU A 1 220 ? 10.050 -7.569 -28.858 1.00 82.50 220 LEU A O 1
ATOM 1749 N N . LEU A 1 221 ? 10.743 -5.996 -27.413 1.00 83.12 221 LEU A N 1
ATOM 1750 C CA . LEU A 1 221 ? 9.429 -5.774 -26.815 1.00 83.12 221 LEU A CA 1
ATOM 1751 C C . LEU A 1 221 ? 8.452 -5.109 -27.801 1.00 83.12 221 LEU A C 1
ATOM 1753 O O . LEU A 1 221 ? 7.305 -5.546 -27.906 1.00 83.12 221 LEU A O 1
ATOM 1757 N N . LYS A 1 222 ? 8.909 -4.113 -28.576 1.00 83.94 222 LYS A N 1
ATOM 1758 C CA . LYS A 1 222 ? 8.107 -3.464 -29.633 1.00 83.94 222 LYS A CA 1
ATOM 1759 C C . LYS A 1 222 ? 7.695 -4.461 -30.718 1.00 83.94 222 LYS A C 1
ATOM 1761 O O . LYS A 1 222 ? 6.518 -4.549 -31.061 1.00 83.94 222 LYS A O 1
ATOM 1766 N N . ILE A 1 223 ? 8.644 -5.261 -31.209 1.00 85.12 223 ILE A N 1
ATOM 1767 C CA . ILE A 1 223 ? 8.381 -6.332 -32.181 1.00 85.12 223 ILE A CA 1
ATOM 1768 C C . ILE A 1 223 ? 7.392 -7.352 -31.605 1.00 85.12 223 ILE A C 1
ATOM 1770 O O . ILE A 1 223 ? 6.457 -7.753 -32.297 1.00 85.12 223 ILE A O 1
ATOM 1774 N N . GLY A 1 224 ? 7.556 -7.730 -30.334 1.00 85.62 224 GLY A N 1
ATOM 1775 C CA . GLY A 1 224 ? 6.666 -8.657 -29.639 1.00 85.62 224 GLY A CA 1
ATOM 1776 C C . GLY A 1 224 ? 5.208 -8.194 -29.620 1.00 85.62 224 GLY A C 1
ATOM 1777 O O . GLY A 1 224 ? 4.318 -8.999 -29.890 1.00 85.62 224 GLY A O 1
ATOM 1778 N N . LEU A 1 225 ? 4.953 -6.903 -29.381 1.00 87.19 225 LEU A N 1
ATOM 1779 C CA . LEU A 1 225 ? 3.599 -6.337 -29.407 1.00 87.19 225 LEU A CA 1
ATOM 1780 C C . LEU A 1 225 ? 2.967 -6.388 -30.804 1.00 87.19 225 LEU A C 1
ATOM 1782 O O . LEU A 1 225 ? 1.835 -6.858 -30.948 1.00 87.19 225 LEU A O 1
ATOM 1786 N N . TYR A 1 226 ? 3.695 -5.957 -31.838 1.00 86.06 226 TYR A N 1
ATOM 1787 C CA . TYR A 1 226 ? 3.201 -6.003 -33.218 1.00 86.06 226 TYR A CA 1
ATOM 1788 C C . TYR A 1 226 ? 2.935 -7.436 -33.689 1.00 86.06 226 TYR A C 1
ATOM 1790 O O . TYR A 1 226 ? 1.889 -7.714 -34.278 1.00 86.06 226 TYR A O 1
ATOM 1798 N N . ALA A 1 227 ? 3.852 -8.359 -33.390 1.00 87.00 227 ALA A N 1
ATOM 1799 C CA . ALA A 1 227 ? 3.716 -9.769 -33.737 1.00 87.00 227 ALA A CA 1
ATOM 1800 C C . ALA A 1 227 ? 2.538 -10.425 -33.003 1.00 87.00 227 ALA A C 1
ATOM 1802 O O . ALA A 1 227 ? 1.777 -11.182 -33.603 1.00 87.00 227 ALA A O 1
ATOM 1803 N N . TYR A 1 228 ? 2.338 -10.099 -31.724 1.00 88.25 228 TYR A N 1
ATOM 1804 C CA . TYR A 1 228 ? 1.223 -10.629 -30.948 1.00 88.25 228 TYR A CA 1
ATOM 1805 C C . TYR A 1 228 ? -0.134 -10.150 -31.485 1.00 88.25 228 TYR A C 1
ATOM 1807 O O . TYR A 1 228 ? -1.037 -10.966 -31.665 1.00 88.25 228 TYR A O 1
ATOM 1815 N N . ALA A 1 229 ? -0.271 -8.864 -31.826 1.00 85.88 229 ALA A N 1
ATOM 1816 C CA . ALA A 1 229 ? -1.487 -8.339 -32.454 1.00 85.88 229 ALA A CA 1
ATOM 1817 C C . ALA A 1 229 ? -1.767 -8.990 -33.819 1.00 85.88 229 ALA A C 1
ATOM 1819 O O . ALA A 1 229 ? -2.900 -9.351 -34.130 1.00 85.88 229 ALA A O 1
ATOM 1820 N N . LEU A 1 230 ? -0.724 -9.214 -34.613 1.00 88.06 230 LEU A N 1
ATOM 1821 C CA . LEU A 1 230 ? -0.812 -9.884 -35.906 1.00 88.06 230 LEU A CA 1
ATOM 1822 C C . LEU A 1 230 ? -1.303 -11.340 -35.765 1.00 88.06 230 LEU A C 1
ATOM 1824 O O . LEU A 1 230 ? -2.158 -11.777 -36.535 1.00 88.06 230 LEU A O 1
ATOM 1828 N N . GLU A 1 231 ? -0.845 -12.062 -34.740 1.00 86.94 231 GLU A N 1
ATOM 1829 C CA . GLU A 1 231 ? -1.299 -13.421 -34.400 1.00 86.94 231 GLU A CA 1
ATOM 1830 C C . GLU A 1 231 ? -2.722 -13.487 -33.823 1.00 86.94 231 GLU A C 1
ATOM 1832 O O . GLU A 1 231 ? -3.365 -14.540 -33.865 1.00 86.94 231 GLU A O 1
ATOM 1837 N N . ILE A 1 232 ? -3.229 -12.397 -33.250 1.00 86.19 232 ILE A N 1
ATOM 1838 C CA . ILE A 1 232 ? -4.634 -12.284 -32.837 1.00 86.19 232 ILE A CA 1
ATOM 1839 C C . ILE A 1 232 ? -5.518 -12.175 -34.080 1.00 86.19 232 ILE A C 1
ATOM 1841 O O . ILE A 1 232 ? -6.474 -12.941 -34.202 1.00 86.19 232 ILE A O 1
ATOM 1845 N N . ILE A 1 233 ? -5.160 -11.281 -35.009 1.00 85.12 233 ILE A N 1
ATOM 1846 C CA . ILE A 1 233 ? -5.934 -11.017 -36.229 1.00 85.12 233 ILE A CA 1
ATOM 1847 C C . ILE A 1 233 ? -5.946 -12.246 -37.142 1.00 85.12 233 ILE A C 1
ATOM 1849 O O . ILE A 1 233 ? -7.011 -12.687 -37.553 1.00 85.12 233 ILE A O 1
ATOM 1853 N N . LYS A 1 234 ? -4.786 -12.864 -37.409 1.00 84.12 234 LYS A N 1
ATOM 1854 C CA . LYS A 1 234 ? -4.706 -14.067 -38.261 1.00 84.12 234 LYS A CA 1
ATOM 1855 C C . LYS A 1 234 ? -5.490 -15.257 -37.713 1.00 84.12 234 LYS A C 1
ATOM 1857 O O . LYS A 1 234 ? -5.990 -16.071 -38.481 1.00 84.12 234 LYS A O 1
ATOM 1862 N N . ALA A 1 235 ? -5.548 -15.383 -36.389 1.00 85.12 235 ALA A N 1
ATOM 1863 C CA . ALA A 1 235 ? -6.223 -16.487 -35.721 1.00 85.12 235 ALA A CA 1
ATOM 1864 C C . ALA A 1 235 ? -7.688 -16.178 -35.373 1.00 85.12 235 ALA A C 1
ATOM 1866 O O . ALA A 1 235 ? -8.324 -17.010 -34.728 1.00 85.12 235 ALA A O 1
ATOM 1867 N N . ASN A 1 236 ? -8.209 -15.001 -35.746 1.00 80.25 236 ASN A N 1
ATOM 1868 C CA . ASN A 1 236 ? -9.548 -14.520 -35.388 1.00 80.25 236 ASN A CA 1
ATOM 1869 C C . ASN A 1 236 ? -9.845 -14.591 -33.873 1.00 80.25 236 ASN A C 1
ATOM 1871 O O . ASN A 1 236 ? -10.965 -14.885 -33.461 1.00 80.25 236 ASN A O 1
ATOM 1875 N N . ARG A 1 237 ? -8.832 -14.348 -33.028 1.00 81.38 237 ARG A N 1
ATOM 1876 C CA . ARG A 1 237 ? -8.921 -14.452 -31.555 1.00 81.38 237 ARG A CA 1
ATOM 1877 C C . ARG A 1 237 ? -9.289 -13.120 -30.908 1.00 81.38 237 ARG A C 1
ATOM 1879 O O . ARG A 1 237 ? -8.540 -12.587 -30.086 1.00 81.38 237 ARG A O 1
ATOM 1886 N N . TRP A 1 238 ? -10.414 -12.549 -31.320 1.00 77.12 238 TRP A N 1
ATOM 1887 C CA . TRP A 1 238 ? -10.838 -11.194 -30.954 1.00 77.12 238 TRP A CA 1
ATOM 1888 C C . TRP A 1 238 ? -10.995 -10.983 -29.444 1.00 77.12 238 TRP A C 1
ATOM 1890 O O . TRP A 1 238 ? -10.708 -9.901 -28.940 1.00 77.12 238 TRP A O 1
ATOM 1900 N N . GLU A 1 239 ? -11.310 -12.037 -28.691 1.00 74.19 239 GLU A N 1
ATOM 1901 C CA . GLU A 1 239 ? -11.398 -12.028 -27.227 1.00 74.19 239 GLU A CA 1
ATOM 1902 C C . GLU A 1 239 ? -10.081 -11.649 -26.529 1.00 74.19 239 GLU A C 1
ATOM 1904 O O . GLU A 1 239 ? -10.067 -11.273 -25.356 1.00 74.19 239 GLU A O 1
ATOM 1909 N N . LYS A 1 240 ? -8.949 -11.756 -27.235 1.00 75.62 240 LYS A N 1
ATOM 1910 C CA . LYS A 1 240 ? -7.627 -11.393 -26.715 1.00 75.62 240 LYS A CA 1
ATOM 1911 C C . LYS A 1 240 ? -7.266 -9.927 -26.935 1.00 75.62 240 LYS A C 1
ATOM 1913 O O . LYS A 1 240 ? -6.283 -9.484 -26.344 1.00 75.62 240 LYS A O 1
ATOM 1918 N N . ILE A 1 241 ? -8.037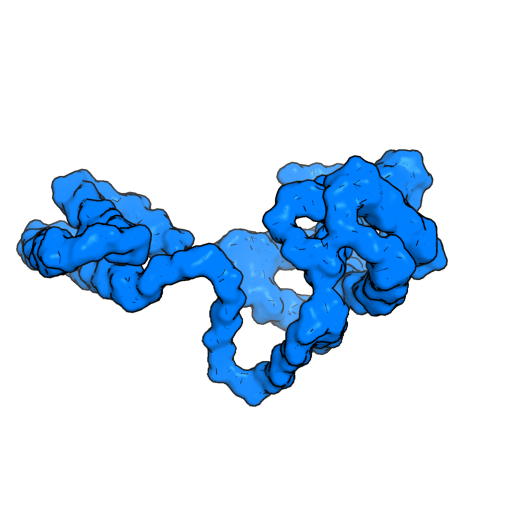 -9.188 -27.737 1.00 72.50 241 ILE A N 1
ATOM 1919 C CA . ILE A 1 241 ? -7.838 -7.747 -27.944 1.00 72.50 241 ILE A CA 1
ATOM 1920 C C . ILE A 1 241 ? -8.063 -6.994 -26.630 1.00 72.50 241 ILE A C 1
ATOM 1922 O O . ILE A 1 241 ? -7.238 -6.161 -26.270 1.00 72.50 241 ILE A O 1
ATOM 1926 N N . GLU A 1 242 ? -9.099 -7.352 -25.866 1.00 65.38 242 GLU A N 1
ATOM 1927 C CA . GLU A 1 242 ? -9.389 -6.729 -24.564 1.00 65.38 242 GLU A CA 1
ATOM 1928 C C . GLU A 1 242 ? -8.237 -6.896 -23.570 1.00 65.38 242 GLU A C 1
ATOM 1930 O O . GLU A 1 242 ? -7.798 -5.936 -22.948 1.00 65.38 242 GLU A O 1
ATOM 1935 N N . LYS A 1 243 ? -7.622 -8.081 -23.528 1.00 71.38 243 LYS A N 1
ATOM 1936 C CA . LYS A 1 243 ? -6.439 -8.324 -22.687 1.00 71.38 243 LYS A CA 1
ATOM 1937 C C . LYS A 1 243 ? -5.222 -7.498 -23.103 1.00 71.38 243 LYS A C 1
ATOM 1939 O O . LYS A 1 243 ? -4.344 -7.259 -22.286 1.00 71.38 243 LYS A O 1
ATOM 1944 N N . LEU A 1 244 ? -5.143 -7.089 -24.369 1.00 69.88 244 LEU A N 1
ATOM 1945 C CA . LEU A 1 244 ? -4.071 -6.236 -24.890 1.00 69.88 244 LEU A CA 1
ATOM 1946 C C . LEU A 1 244 ? -4.303 -4.762 -24.517 1.00 69.88 244 LEU A C 1
ATOM 1948 O O . LEU A 1 244 ? -3.337 -4.025 -24.338 1.00 69.88 244 LEU A O 1
ATOM 1952 N N . ARG A 1 245 ? -5.568 -4.349 -24.342 1.00 65.62 245 ARG A N 1
ATOM 1953 C CA . ARG A 1 245 ? -5.948 -3.034 -23.793 1.00 65.62 245 ARG A CA 1
ATOM 1954 C C . ARG A 1 245 ? -5.629 -2.907 -22.297 1.00 65.62 245 ARG A C 1
ATOM 1956 O O . ARG A 1 245 ? -5.451 -1.788 -21.828 1.00 65.62 245 ARG A O 1
ATOM 1963 N N . GLU A 1 246 ? -5.592 -4.034 -21.582 1.00 64.69 246 GLU A N 1
ATOM 1964 C CA . GLU A 1 246 ? -5.326 -4.139 -20.136 1.00 64.69 246 GLU A CA 1
ATOM 1965 C C . GLU A 1 246 ? -3.840 -4.306 -19.760 1.00 64.69 246 GLU A C 1
ATOM 1967 O O . GLU A 1 246 ? -3.492 -4.136 -18.588 1.00 64.69 246 GLU A O 1
ATOM 1972 N N . LEU A 1 247 ? -2.973 -4.653 -20.727 1.00 59.53 247 LEU A N 1
ATOM 1973 C CA . LEU A 1 247 ? -1.511 -4.481 -20.598 1.00 59.53 247 LEU A CA 1
ATOM 1974 C C . LEU A 1 247 ? -1.177 -2.996 -20.462 1.00 59.53 247 LEU A C 1
ATOM 1976 O O . LEU A 1 247 ? 0.012 -2.632 -20.326 1.00 59.53 247 LEU A O 1
#